Protein AF-A0A8S9RTJ5-F1 (afdb_monomer_lite)

pLDDT: mean 75.48, std 23.85, range [30.75, 98.5]

Structure (mmCIF, N/CA/C/O backbone):
data_AF-A0A8S9RTJ5-F1
#
_entry.id   AF-A0A8S9RTJ5-F1
#
loop_
_atom_site.group_PDB
_atom_site.id
_atom_site.type_symbol
_atom_site.label_atom_id
_atom_site.label_alt_id
_atom_site.label_comp_id
_atom_site.label_asym_id
_atom_site.label_entity_id
_atom_site.label_seq_id
_atom_site.pdbx_PDB_ins_code
_atom_site.Cartn_x
_atom_site.Cartn_y
_atom_site.Cartn_z
_atom_site.occupancy
_atom_site.B_iso_or_equiv
_atom_site.auth_seq_id
_atom_site.auth_comp_id
_atom_site.auth_asym_id
_atom_site.auth_atom_id
_atom_site.pdbx_PDB_model_num
ATOM 1 N N . MET A 1 1 ? 56.533 29.060 30.221 1.00 38.84 1 MET A N 1
ATOM 2 C CA . MET A 1 1 ? 57.414 28.077 29.555 1.00 38.84 1 MET A CA 1
ATOM 3 C C . MET A 1 1 ? 56.497 27.210 28.695 1.00 38.84 1 MET A C 1
ATOM 5 O O . MET A 1 1 ? 55.824 26.352 29.234 1.00 38.84 1 MET A O 1
ATOM 9 N N . VAL A 1 2 ? 56.032 27.729 27.556 1.00 36.84 2 VAL A N 1
ATOM 10 C CA . VAL A 1 2 ? 56.604 27.568 26.201 1.00 36.84 2 VAL A CA 1
ATOM 11 C C . VAL A 1 2 ? 56.902 26.107 25.869 1.00 36.84 2 VAL A C 1
ATOM 13 O O . VAL A 1 2 ? 57.914 25.588 26.323 1.00 36.84 2 VAL A O 1
ATOM 16 N N . ALA A 1 3 ? 56.059 25.507 25.027 1.00 40.19 3 ALA A N 1
ATOM 17 C CA . ALA A 1 3 ? 56.492 24.791 23.829 1.00 40.19 3 ALA A CA 1
ATOM 18 C C . ALA A 1 3 ? 55.295 24.595 22.882 1.00 40.19 3 ALA A C 1
ATOM 20 O O . ALA A 1 3 ? 54.228 24.138 23.281 1.00 40.19 3 ALA A O 1
ATOM 21 N N . VAL A 1 4 ? 55.519 25.014 21.642 1.00 44.53 4 VAL A N 1
ATOM 22 C CA . VAL A 1 4 ? 54.678 24.932 20.442 1.00 44.53 4 VAL A CA 1
ATOM 23 C C . VAL A 1 4 ? 55.097 23.691 19.642 1.00 44.53 4 VAL A C 1
ATOM 25 O O . VAL A 1 4 ? 56.273 23.349 19.701 1.00 44.53 4 VAL A O 1
ATOM 28 N N . CYS A 1 5 ? 54.165 23.078 18.898 1.00 44.25 5 CYS A N 1
ATOM 29 C CA . CYS A 1 5 ? 54.320 22.419 17.576 1.00 44.25 5 CYS A CA 1
ATOM 30 C C . CYS A 1 5 ? 52.913 21.921 17.163 1.00 44.25 5 CYS A C 1
ATOM 32 O O . CYS A 1 5 ? 52.314 21.158 17.912 1.00 44.25 5 CYS A O 1
ATOM 34 N N . SER A 1 6 ? 52.218 22.498 16.176 1.00 48.47 6 SER A N 1
ATOM 35 C CA . SER A 1 6 ? 52.377 22.415 14.705 1.00 48.47 6 SER A CA 1
ATOM 36 C C . SER A 1 6 ? 52.145 21.020 14.112 1.00 48.47 6 SER A C 1
ATOM 38 O O . SER A 1 6 ? 52.877 20.088 14.432 1.00 48.47 6 SER A O 1
ATOM 40 N N . GLY A 1 7 ? 51.180 20.922 13.188 1.00 38.78 7 GLY A N 1
ATOM 41 C CA . GLY A 1 7 ? 50.972 19.768 12.308 1.00 38.78 7 GLY A CA 1
ATOM 42 C C . GLY A 1 7 ? 49.667 19.846 11.505 1.00 38.78 7 GLY A C 1
ATOM 43 O O . GLY A 1 7 ? 48.600 19.600 12.052 1.00 38.78 7 GLY A O 1
ATOM 44 N N . ASP A 1 8 ? 49.796 20.207 10.229 1.00 47.59 8 ASP A N 1
ATOM 45 C CA . ASP A 1 8 ? 48.766 20.453 9.210 1.00 47.59 8 ASP A CA 1
ATOM 46 C C . ASP A 1 8 ? 47.889 19.251 8.806 1.00 47.59 8 ASP A C 1
ATOM 48 O O . ASP A 1 8 ? 48.303 18.096 8.883 1.00 47.59 8 ASP A O 1
ATOM 52 N N . GLY A 1 9 ? 46.725 19.556 8.217 1.00 40.75 9 GLY A N 1
ATOM 53 C CA . GLY A 1 9 ? 45.927 18.619 7.422 1.00 40.75 9 GLY A CA 1
ATOM 54 C C . GLY A 1 9 ? 44.778 19.315 6.689 1.00 40.75 9 GLY A C 1
ATOM 55 O O . GLY A 1 9 ? 43.721 19.540 7.266 1.00 40.75 9 GLY A O 1
ATOM 56 N N . LYS A 1 10 ? 45.014 19.683 5.424 1.00 52.03 10 LYS A N 1
ATOM 57 C CA . LYS A 1 10 ? 44.025 20.192 4.458 1.00 52.03 10 LYS A CA 1
ATOM 58 C C . LYS A 1 10 ? 43.000 19.105 4.116 1.00 52.03 10 LYS A C 1
ATOM 60 O O . LYS A 1 10 ? 43.426 17.976 3.905 1.00 52.03 10 LYS A O 1
ATOM 65 N N . ASP A 1 11 ? 41.738 19.473 3.886 1.00 41.47 11 ASP A N 1
ATOM 66 C CA . ASP A 1 11 ? 41.049 18.986 2.686 1.00 41.47 11 ASP A CA 1
ATOM 67 C C . ASP A 1 11 ? 39.883 19.877 2.233 1.00 41.47 11 ASP A C 1
ATOM 69 O O . ASP A 1 11 ? 39.352 20.695 2.983 1.00 41.47 11 ASP A O 1
ATOM 73 N N . LEU A 1 12 ? 39.606 19.739 0.942 1.00 49.97 12 LEU A N 1
ATOM 74 C CA . LEU A 1 12 ? 38.871 20.605 0.033 1.00 49.97 12 LEU A CA 1
ATOM 75 C C . LEU A 1 12 ? 37.359 20.335 -0.014 1.00 49.97 12 LEU A C 1
ATOM 77 O O . LEU A 1 12 ? 36.893 19.240 0.281 1.00 49.97 12 LEU A O 1
ATOM 81 N N . GLY A 1 13 ? 36.638 21.322 -0.555 1.00 35.19 13 GLY A N 1
ATOM 82 C CA . GLY A 1 13 ? 35.289 21.191 -1.119 1.00 35.19 13 GLY A CA 1
ATOM 83 C C . GLY A 1 13 ? 34.266 22.035 -0.361 1.00 35.19 13 GLY A C 1
ATOM 84 O O . GLY A 1 13 ? 34.307 22.099 0.856 1.00 35.19 13 GLY A O 1
ATOM 85 N N . GLU A 1 14 ? 33.297 22.720 -0.950 1.00 38.59 14 GLU A N 1
ATOM 86 C CA . GLU A 1 14 ? 32.826 22.946 -2.319 1.00 38.59 14 GLU A CA 1
ATOM 87 C C . GLU A 1 14 ? 31.614 23.905 -2.141 1.00 38.59 14 GLU A C 1
ATOM 89 O O . GLU A 1 14 ? 31.084 24.015 -1.032 1.00 38.59 14 GLU A O 1
ATOM 94 N N . LYS A 1 15 ? 31.131 24.500 -3.237 1.00 42.19 15 LYS A N 1
ATOM 95 C CA . LYS A 1 15 ? 29.760 25.020 -3.456 1.00 42.19 15 LYS A CA 1
ATOM 96 C C . LYS A 1 15 ? 29.492 26.524 -3.309 1.00 42.19 15 LYS A C 1
ATOM 98 O O . LYS A 1 15 ? 29.181 27.053 -2.249 1.00 42.19 15 LYS A O 1
ATOM 103 N N . ASP A 1 16 ? 29.583 27.144 -4.484 1.00 42.81 16 ASP A N 1
ATOM 104 C CA . ASP A 1 16 ? 28.469 27.717 -5.253 1.00 42.81 16 ASP A CA 1
ATOM 105 C C . ASP A 1 16 ? 27.753 28.974 -4.750 1.00 42.81 16 ASP A C 1
ATOM 107 O O . ASP A 1 16 ? 26.895 28.972 -3.870 1.00 42.81 16 ASP A O 1
ATOM 1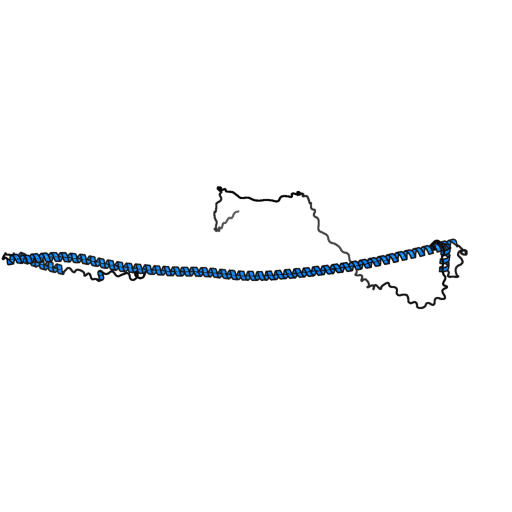11 N N . GLN A 1 17 ? 28.060 30.043 -5.488 1.00 41.56 17 GLN A N 1
ATOM 112 C CA . GLN A 1 17 ? 27.181 31.156 -5.813 1.00 41.56 17 GLN A CA 1
ATOM 113 C C . GLN A 1 17 ? 25.943 30.671 -6.582 1.00 41.56 17 GLN A C 1
ATOM 115 O O . GLN A 1 17 ? 26.096 30.038 -7.622 1.00 41.56 17 GLN A O 1
ATOM 120 N N . VAL A 1 18 ? 24.750 31.104 -6.167 1.00 43.06 18 VAL A N 1
ATOM 121 C CA . VAL A 1 18 ? 23.726 31.615 -7.094 1.00 43.06 18 VAL A CA 1
ATOM 122 C C . VAL A 1 18 ? 23.054 32.811 -6.422 1.00 43.06 18 VAL A C 1
ATOM 124 O O . VAL A 1 18 ? 22.413 32.697 -5.382 1.00 43.06 18 VAL A O 1
ATOM 127 N N . GLU A 1 19 ? 23.266 33.963 -7.041 1.00 41.78 19 GLU A N 1
ATOM 128 C CA . GLU A 1 19 ? 22.681 35.269 -6.768 1.00 41.78 19 GLU A CA 1
ATOM 129 C C . GLU A 1 19 ? 21.584 35.501 -7.818 1.00 41.78 19 GLU A C 1
ATOM 131 O O . GLU A 1 19 ? 21.785 35.167 -8.989 1.00 41.78 19 GLU A O 1
ATOM 136 N N . GLY A 1 20 ? 20.431 36.053 -7.431 1.00 39.47 20 GLY A N 1
ATOM 137 C CA . GLY A 1 20 ? 19.430 36.471 -8.412 1.00 39.47 20 GLY A CA 1
ATOM 138 C C . GLY A 1 20 ? 18.018 36.657 -7.871 1.00 39.47 20 GLY A C 1
ATOM 139 O O . GLY A 1 20 ? 17.138 35.869 -8.196 1.00 39.47 20 GLY A O 1
ATOM 140 N N . ASP A 1 21 ? 17.798 37.742 -7.131 1.00 50.62 21 ASP A N 1
ATOM 141 C CA . ASP A 1 21 ? 16.489 38.395 -7.032 1.00 50.62 21 ASP A CA 1
ATOM 142 C C . ASP A 1 21 ? 16.540 39.687 -7.860 1.00 50.62 21 ASP A C 1
ATOM 144 O O . ASP A 1 21 ? 17.556 40.372 -7.820 1.00 50.62 21 ASP A O 1
ATOM 148 N N . HIS A 1 22 ? 15.470 40.008 -8.604 1.00 37.88 22 HIS A N 1
ATOM 149 C CA . HIS A 1 22 ? 14.844 41.343 -8.692 1.00 37.88 22 HIS A CA 1
ATOM 150 C C . HIS A 1 22 ? 13.721 41.397 -9.757 1.00 37.88 22 HIS A C 1
ATOM 152 O O . HIS A 1 22 ? 13.959 41.367 -10.958 1.00 37.88 22 HIS A O 1
ATOM 158 N N . SER A 1 23 ? 12.492 41.535 -9.247 1.00 52.00 23 SER A N 1
ATOM 159 C CA . SER A 1 23 ? 11.479 42.557 -9.573 1.00 52.00 23 SER A CA 1
ATOM 160 C C . SER A 1 23 ? 10.978 42.820 -11.011 1.00 52.00 23 SER A C 1
ATOM 162 O O . SER A 1 23 ? 11.649 43.420 -11.839 1.00 52.00 23 SER A O 1
ATOM 164 N N . THR A 1 24 ? 9.682 42.508 -11.177 1.00 42.12 24 THR A N 1
ATOM 165 C CA . THR A 1 24 ? 8.550 43.349 -11.651 1.00 42.12 24 THR A CA 1
ATOM 166 C C . THR A 1 24 ? 8.693 44.256 -12.882 1.00 42.12 24 THR A C 1
ATOM 168 O O . THR A 1 24 ? 9.412 45.250 -12.852 1.00 42.12 24 THR A O 1
ATOM 171 N N . SER A 1 25 ? 7.781 44.080 -13.847 1.00 46.69 25 SER A N 1
ATOM 172 C CA . SER A 1 25 ? 6.994 45.204 -14.383 1.00 46.69 25 SER A CA 1
ATOM 173 C C . SER A 1 25 ? 5.640 44.734 -14.926 1.00 46.69 25 SER A C 1
ATOM 175 O O . SER A 1 25 ? 5.510 43.643 -15.479 1.00 46.69 25 SER A O 1
ATOM 177 N N . GLU A 1 26 ? 4.640 45.567 -14.660 1.00 47.94 26 GLU A N 1
ATOM 178 C CA . GLU A 1 26 ? 3.224 45.472 -15.006 1.00 47.94 26 GLU A CA 1
ATOM 179 C C . GLU A 1 26 ? 2.961 45.870 -16.469 1.00 47.94 26 GLU A C 1
ATOM 181 O O . GLU A 1 26 ? 3.697 46.681 -17.023 1.00 47.94 26 GLU A O 1
ATOM 186 N N . MET A 1 27 ? 1.876 45.346 -17.050 1.00 44.53 27 MET A N 1
ATOM 187 C CA . MET A 1 27 ? 0.889 46.033 -17.912 1.00 44.53 27 MET A CA 1
ATOM 188 C C . MET A 1 27 ? -0.159 44.975 -18.312 1.00 44.53 27 MET A C 1
ATOM 190 O O . MET A 1 27 ? 0.188 43.949 -18.886 1.00 44.53 27 MET A O 1
ATOM 194 N N . ASP A 1 28 ? -1.366 44.989 -17.750 1.00 38.00 28 ASP A N 1
ATOM 195 C CA . ASP A 1 28 ? -2.533 45.828 -18.077 1.00 38.00 28 ASP A CA 1
ATOM 196 C C . ASP A 1 28 ? -3.228 45.407 -19.389 1.00 38.00 28 ASP A C 1
ATOM 198 O O . ASP A 1 28 ? -2.605 45.306 -20.445 1.00 38.00 28 ASP A O 1
ATOM 202 N N . GLY A 1 29 ? -4.525 45.092 -19.299 1.00 36.06 29 GLY A N 1
ATOM 203 C CA . GLY A 1 29 ? -5.271 44.436 -20.378 1.00 36.06 29 GLY A CA 1
ATOM 204 C C . GLY A 1 29 ? -6.686 43.980 -20.009 1.00 36.06 29 GLY A C 1
ATOM 205 O O . GLY A 1 29 ? -7.006 42.800 -20.096 1.00 36.06 29 GLY A O 1
ATOM 206 N N . SER A 1 30 ? -7.502 44.944 -19.582 1.00 42.84 30 SER A N 1
ATOM 207 C CA . SER A 1 30 ? -8.971 44.964 -19.472 1.00 42.84 30 SER A CA 1
ATOM 208 C C . SER A 1 30 ? -9.765 44.164 -20.530 1.00 42.84 30 SER A C 1
ATOM 210 O O . SER A 1 30 ? -9.450 44.257 -21.716 1.00 42.84 30 SER A O 1
ATOM 212 N N . ASN A 1 31 ? -10.849 43.474 -20.116 1.00 40.91 31 ASN A N 1
ATOM 213 C CA . ASN A 1 31 ? -12.248 43.708 -20.567 1.00 40.91 31 ASN A CA 1
ATOM 214 C C . ASN A 1 31 ? -13.251 42.626 -20.067 1.00 40.91 31 ASN A C 1
ATOM 216 O O . ASN A 1 31 ? -13.381 41.571 -20.679 1.00 40.91 31 ASN A O 1
ATOM 220 N N . ASP A 1 32 ? -13.967 42.959 -18.981 1.00 44.34 32 ASP A N 1
ATOM 221 C CA . ASP A 1 32 ? -15.444 43.093 -18.865 1.00 44.34 32 ASP A CA 1
ATOM 222 C C . ASP A 1 32 ? -16.455 41.913 -19.046 1.00 44.34 32 ASP A C 1
ATOM 224 O O . ASP A 1 32 ? -16.121 40.863 -19.590 1.00 44.34 32 ASP A O 1
ATOM 228 N N . PRO A 1 33 ? -17.704 42.038 -18.505 1.00 64.62 33 PRO A N 1
ATOM 229 C CA . PRO A 1 33 ? -18.331 41.013 -17.656 1.00 64.62 33 PRO A CA 1
ATOM 230 C C . PRO A 1 33 ? -19.786 40.651 -18.053 1.00 64.62 33 PRO A C 1
ATOM 232 O O . PRO A 1 33 ? -20.392 41.281 -18.911 1.00 64.62 33 PRO A O 1
ATOM 235 N N . THR A 1 34 ? -20.404 39.664 -17.388 1.00 46.28 34 THR A N 1
ATOM 236 C CA . THR A 1 34 ? -21.879 39.506 -17.242 1.00 46.28 34 THR A CA 1
ATOM 237 C C . THR A 1 34 ? -22.122 38.528 -16.076 1.00 46.28 34 THR A C 1
ATOM 239 O O . THR A 1 34 ? -21.652 37.398 -16.137 1.00 46.28 34 THR A O 1
ATOM 242 N N . GLU A 1 35 ? -22.529 38.940 -14.872 1.00 42.91 35 GLU A N 1
ATOM 243 C CA . GLU A 1 35 ? -23.845 39.399 -14.371 1.00 42.91 35 GLU A CA 1
ATOM 244 C C . GLU A 1 35 ? -24.869 38.272 -14.074 1.00 42.91 35 GLU A C 1
ATOM 246 O O . GLU A 1 35 ? -25.087 37.380 -14.886 1.00 42.91 35 GLU A O 1
ATOM 251 N N . MET A 1 36 ? -25.531 38.427 -12.910 1.00 39.31 36 MET A N 1
ATOM 252 C CA . MET A 1 36 ? -26.733 37.759 -12.361 1.00 39.31 36 MET A CA 1
ATOM 253 C C . MET A 1 36 ? -26.517 36.430 -11.602 1.00 39.31 36 MET A C 1
ATOM 255 O O . MET A 1 36 ? -26.104 35.435 -12.177 1.00 39.31 36 MET A O 1
ATOM 259 N N . GLY A 1 37 ? -26.849 36.279 -10.314 1.00 33.06 37 GLY A N 1
ATOM 260 C CA . GLY A 1 37 ? -27.475 37.180 -9.343 1.00 33.06 37 GLY A CA 1
ATOM 261 C C . GLY A 1 37 ? -27.954 36.419 -8.086 1.00 33.06 37 GLY A C 1
ATOM 262 O O . GLY A 1 37 ? -28.195 35.221 -8.169 1.00 33.06 37 GLY A O 1
ATOM 263 N N . LEU A 1 38 ? -28.089 37.172 -6.973 1.00 38.75 38 LEU A N 1
ATOM 264 C CA . LEU A 1 38 ? -29.157 37.151 -5.932 1.00 38.75 38 LEU A CA 1
ATOM 265 C C . LEU A 1 38 ? -29.462 35.795 -5.225 1.00 38.75 38 LEU A C 1
ATOM 267 O O . LEU A 1 38 ? -29.672 34.789 -5.873 1.00 38.75 38 LEU A O 1
ATOM 271 N N . VAL A 1 39 ? -29.617 35.626 -3.903 1.00 35.03 39 VAL A N 1
ATOM 272 C CA . VAL A 1 39 ? -30.050 36.464 -2.764 1.00 35.03 39 VAL A CA 1
ATOM 273 C C . VAL A 1 39 ? -29.850 35.648 -1.475 1.00 35.03 39 VAL A C 1
ATOM 275 O O . VAL A 1 39 ? -30.017 34.431 -1.502 1.00 35.03 39 VAL A O 1
ATOM 278 N N . GLY A 1 40 ? -29.617 36.311 -0.332 1.00 33.12 40 GLY A N 1
ATOM 279 C CA . GLY A 1 40 ? -29.947 35.721 0.975 1.00 33.12 40 GLY A CA 1
ATOM 280 C C . GLY A 1 40 ? -29.165 36.242 2.184 1.00 33.12 40 GLY A C 1
ATOM 281 O O . GLY A 1 40 ? -28.328 35.532 2.724 1.00 33.12 40 GLY A O 1
ATOM 282 N N . SER A 1 41 ? -29.468 37.458 2.651 1.00 40.53 41 SER A N 1
ATOM 283 C CA . SER A 1 41 ? -29.229 37.890 4.047 1.00 40.53 41 SER A CA 1
ATOM 284 C C . SER A 1 41 ? -30.080 37.017 5.006 1.00 40.53 41 SER A C 1
ATOM 286 O O . SER A 1 41 ? -31.076 36.451 4.573 1.00 40.53 41 SER A O 1
ATOM 288 N N . ILE A 1 42 ? -29.818 36.831 6.306 1.00 35.94 42 ILE A N 1
ATOM 289 C CA . ILE A 1 42 ? -29.847 37.775 7.444 1.00 35.94 42 ILE A CA 1
ATOM 290 C C . ILE A 1 42 ? -29.400 36.964 8.690 1.00 35.94 42 ILE A C 1
ATOM 292 O O . ILE A 1 42 ? -29.786 35.804 8.811 1.00 35.94 42 ILE A O 1
ATOM 296 N N . GLY A 1 43 ? -28.720 37.577 9.673 1.00 34.69 43 GLY A N 1
ATOM 297 C CA . GLY A 1 43 ? -28.847 37.117 11.070 1.00 34.69 43 GLY A CA 1
ATOM 298 C C . GLY A 1 43 ? -27.621 37.253 11.972 1.00 34.69 43 GLY A C 1
ATOM 299 O O . GLY A 1 43 ? -26.959 36.271 12.277 1.00 34.69 43 GLY A O 1
ATOM 300 N N . ALA A 1 44 ? -27.363 38.461 12.469 1.00 38.66 44 ALA A N 1
ATOM 301 C CA . ALA A 1 44 ? -26.390 38.726 13.527 1.00 38.66 44 ALA A CA 1
ATOM 302 C C . ALA A 1 44 ? -26.865 38.232 14.911 1.00 38.66 44 ALA A C 1
ATOM 304 O O . ALA A 1 44 ? -28.026 38.439 15.265 1.00 38.66 44 ALA A O 1
ATOM 305 N N . LYS A 1 45 ? -25.941 37.740 15.754 1.00 46.03 45 LYS A N 1
ATOM 306 C CA . LYS A 1 45 ? -25.957 37.982 17.211 1.00 46.03 45 LYS A CA 1
ATOM 307 C C . LYS A 1 45 ? -24.569 37.817 17.854 1.00 46.03 45 LYS A C 1
ATOM 309 O O . LYS A 1 45 ? -23.886 36.820 17.672 1.00 46.03 45 LYS A O 1
ATOM 314 N N . ARG A 1 46 ? -24.208 38.860 18.607 1.00 39.84 46 ARG A N 1
ATOM 315 C CA . ARG A 1 46 ? -23.009 39.103 19.431 1.00 39.84 46 ARG A CA 1
ATOM 316 C C . ARG A 1 46 ? -22.887 38.139 20.627 1.00 39.84 46 ARG A C 1
ATOM 318 O O . ARG A 1 46 ? -23.911 37.885 21.259 1.00 39.84 46 ARG A O 1
ATOM 325 N N . LYS A 1 47 ? -21.661 37.822 21.073 1.00 42.09 47 LYS A N 1
ATOM 326 C CA . LYS A 1 47 ? -21.018 38.417 22.276 1.00 42.09 47 LYS A CA 1
ATOM 327 C C . LYS A 1 47 ? -19.602 37.864 22.536 1.00 42.09 47 LYS A C 1
ATOM 329 O O . LYS A 1 47 ? -19.294 36.733 22.193 1.00 42.09 47 LYS A O 1
ATOM 334 N N . GLU A 1 48 ? -18.802 38.758 23.109 1.00 37.38 48 GLU A N 1
ATOM 335 C CA . GLU A 1 48 ? -17.349 38.820 23.336 1.00 37.38 48 GLU A CA 1
ATOM 336 C C . GLU A 1 48 ? -16.710 37.828 24.336 1.00 37.38 48 GLU A C 1
ATOM 338 O O . GLU A 1 48 ? -17.430 37.167 25.086 1.00 37.38 48 GLU A O 1
ATOM 343 N N . PRO A 1 49 ? -15.354 37.794 24.380 1.00 53.66 49 PRO A N 1
ATOM 344 C CA . PRO A 1 49 ? -14.521 36.967 25.253 1.00 53.66 49 PRO A CA 1
ATOM 345 C C . PRO A 1 49 ? -14.122 37.689 26.556 1.00 53.66 49 PRO A C 1
ATOM 347 O O . PRO A 1 49 ? -14.285 38.901 26.694 1.00 53.66 49 PRO A O 1
ATOM 350 N N . THR A 1 50 ? -13.547 36.967 27.523 1.00 43.34 50 THR A N 1
ATOM 351 C CA . THR A 1 50 ? -12.869 37.583 28.678 1.00 43.34 50 THR A CA 1
ATOM 352 C C . THR A 1 50 ? -11.690 36.727 29.145 1.00 43.34 50 THR A C 1
ATOM 354 O O . THR A 1 50 ? -11.868 35.581 29.553 1.00 43.34 50 THR A O 1
ATOM 357 N N . ASP A 1 51 ? -10.504 37.331 29.068 1.00 40.38 51 ASP A N 1
ATOM 358 C CA . ASP A 1 51 ? -9.240 36.954 29.710 1.00 40.38 51 ASP A CA 1
ATOM 359 C C . ASP A 1 51 ? -9.257 37.226 31.226 1.00 40.38 51 ASP A C 1
ATOM 361 O O . ASP A 1 51 ? -9.938 38.142 31.689 1.00 40.38 51 ASP A O 1
ATOM 365 N N . GLY A 1 52 ? -8.407 36.527 31.994 1.00 35.09 52 GLY A N 1
ATOM 366 C CA . GLY A 1 52 ? -8.039 36.973 33.345 1.00 35.09 52 GLY A CA 1
ATOM 367 C C . GLY A 1 52 ? -7.293 35.961 34.223 1.00 35.09 52 GLY A C 1
ATOM 368 O O . GLY A 1 52 ? -7.910 35.156 34.910 1.00 35.09 52 GLY A O 1
ATOM 369 N N . ASN A 1 53 ? -5.960 36.065 34.241 1.00 38.56 53 ASN A N 1
ATOM 370 C CA . ASN A 1 53 ? -5.003 35.426 35.163 1.00 38.56 53 ASN A CA 1
ATOM 371 C C . ASN A 1 53 ? -5.209 35.807 36.649 1.00 38.56 53 ASN A C 1
ATOM 373 O O . ASN A 1 53 ? -5.698 36.900 36.912 1.00 38.56 53 ASN A O 1
ATOM 377 N N . PHE A 1 54 ? -4.716 34.987 37.603 1.00 32.25 54 PHE A N 1
ATOM 378 C CA . PHE A 1 54 ? -3.601 35.324 38.529 1.00 32.25 54 PHE A CA 1
ATOM 379 C C . PHE A 1 54 ? -3.401 34.332 39.715 1.00 32.25 54 PHE A C 1
ATOM 381 O O . PHE A 1 54 ? -4.341 33.961 40.405 1.00 32.25 54 PHE A O 1
ATOM 388 N N . LEU A 1 55 ? -2.110 34.049 39.978 1.00 38.12 55 LEU A N 1
ATOM 389 C CA . LEU A 1 55 ? -1.414 33.753 41.255 1.00 38.12 55 LEU A CA 1
ATOM 390 C C . LEU A 1 55 ? -1.560 32.385 41.962 1.00 38.12 55 LEU A C 1
ATOM 392 O O . LEU A 1 55 ? -2.541 32.090 42.634 1.00 38.12 55 LEU A O 1
ATOM 396 N N . GLY A 1 56 ? -0.450 31.631 41.961 1.00 34.16 56 GLY A N 1
ATOM 397 C CA . GLY A 1 56 ? -0.064 30.737 43.066 1.00 34.16 56 GLY A CA 1
ATOM 398 C C . GLY A 1 56 ? 0.637 31.502 44.206 1.00 34.16 56 GLY A C 1
ATOM 399 O O . GLY A 1 56 ? 0.954 32.684 44.051 1.00 34.16 56 GLY A O 1
ATOM 400 N N . PRO A 1 57 ? 0.919 30.840 45.345 1.00 48.56 57 PRO A N 1
ATOM 401 C CA . PRO A 1 57 ? 2.310 30.436 45.589 1.00 48.56 57 PRO A CA 1
ATOM 402 C C . PRO A 1 57 ? 2.464 29.076 46.301 1.00 48.56 57 PRO A C 1
ATOM 404 O O . PRO A 1 57 ? 1.551 28.555 46.937 1.00 48.56 57 PRO A O 1
ATOM 407 N N . GLY A 1 58 ? 3.662 28.499 46.176 1.00 33.84 58 GLY A N 1
ATOM 408 C CA . GLY A 1 58 ? 4.028 27.197 46.730 1.00 33.84 58 GLY A CA 1
ATOM 409 C C . GLY A 1 58 ? 4.461 27.191 48.200 1.00 33.84 58 GLY A C 1
ATOM 410 O O . GLY A 1 58 ? 4.680 28.222 48.827 1.00 33.84 58 GLY A O 1
ATOM 411 N N . GLY A 1 59 ? 4.670 25.976 48.710 1.00 31.81 59 GLY A N 1
ATOM 412 C CA . GLY A 1 59 ? 5.291 25.698 50.002 1.00 31.81 59 GLY A CA 1
ATOM 413 C C . GLY A 1 59 ? 5.699 24.227 50.103 1.00 31.81 59 GLY A C 1
ATOM 414 O O . GLY A 1 59 ? 4.863 23.333 50.038 1.00 31.81 59 GLY A O 1
ATOM 415 N N . LYS A 1 60 ? 7.008 23.983 50.218 1.00 42.81 60 LYS A N 1
ATOM 416 C CA . LYS A 1 60 ? 7.643 22.692 50.547 1.00 42.81 60 LYS A CA 1
ATOM 417 C C . LYS A 1 60 ? 7.329 22.318 52.008 1.00 42.81 60 LYS A C 1
ATOM 419 O O . LYS A 1 60 ? 7.130 23.245 52.781 1.00 42.81 60 LYS A O 1
ATOM 424 N N . ILE A 1 61 ? 7.435 21.033 52.401 1.00 36.06 61 ILE A N 1
ATOM 425 C CA . ILE A 1 61 ? 8.211 20.558 53.583 1.00 36.06 61 ILE A CA 1
ATOM 426 C C . ILE A 1 61 ? 8.074 19.031 53.863 1.00 36.06 61 ILE A C 1
ATOM 428 O O . ILE A 1 61 ? 6.988 18.473 53.920 1.00 36.06 61 ILE A O 1
ATOM 432 N N . GLN A 1 62 ? 9.260 18.435 54.072 1.00 36.62 62 GLN A N 1
ATOM 433 C CA . GLN A 1 62 ? 9.716 17.304 54.915 1.00 36.62 62 GLN A CA 1
ATOM 434 C C . GLN A 1 62 ? 9.329 15.821 54.740 1.00 36.62 62 GLN A C 1
ATOM 436 O O . GLN A 1 62 ? 8.192 15.381 54.828 1.00 36.62 62 GLN A O 1
ATOM 441 N N . LYS A 1 63 ? 10.422 15.037 54.691 1.00 39.84 63 LYS A N 1
ATOM 442 C CA . LYS A 1 63 ? 10.581 13.617 55.041 1.00 39.84 63 LYS A CA 1
ATOM 443 C C . LYS A 1 63 ? 10.903 13.428 56.541 1.00 39.84 63 LYS A C 1
ATOM 445 O O . LYS A 1 63 ? 11.579 14.276 57.119 1.00 39.84 63 LYS A O 1
ATOM 450 N N . ARG A 1 64 ? 10.660 12.184 57.005 1.00 34.19 64 ARG A N 1
ATOM 451 C CA . ARG A 1 64 ? 11.046 11.478 58.265 1.00 34.19 64 ARG A CA 1
ATOM 452 C C . ARG A 1 64 ? 10.035 11.677 59.412 1.00 34.19 64 ARG A C 1
ATOM 454 O O . ARG A 1 64 ? 9.601 12.789 59.627 1.00 34.19 64 ARG A O 1
ATOM 461 N N . SER A 1 65 ? 9.608 10.650 60.154 1.00 35.25 65 SER A N 1
ATOM 462 C CA . SER A 1 65 ? 10.382 9.535 60.728 1.00 35.25 65 SER A CA 1
ATOM 463 C C . SER A 1 65 ? 9.579 8.240 60.993 1.00 35.25 65 SER A C 1
ATOM 465 O O . SER A 1 65 ? 8.358 8.208 60.911 1.00 35.25 65 SER A O 1
ATOM 467 N N . ARG A 1 66 ? 10.342 7.181 61.317 1.00 36.00 66 ARG A N 1
ATOM 468 C CA . ARG A 1 66 ? 9.991 5.813 61.758 1.00 36.00 66 ARG A CA 1
ATOM 469 C C . ARG A 1 66 ? 8.930 5.709 62.875 1.00 36.00 66 ARG A C 1
ATOM 471 O O . ARG A 1 66 ? 8.799 6.629 63.672 1.00 36.00 66 ARG A O 1
ATOM 478 N N . GLY A 1 67 ? 8.299 4.521 62.919 1.00 32.88 67 GLY A N 1
ATOM 479 C CA . GLY A 1 67 ? 7.233 4.032 63.822 1.00 32.88 67 GLY A CA 1
ATOM 480 C C . GLY A 1 67 ? 7.548 3.974 65.329 1.00 32.88 67 GLY A C 1
ATOM 481 O O . GLY A 1 67 ? 8.571 4.510 65.751 1.00 32.88 67 GLY A O 1
ATOM 482 N N . PRO A 1 68 ? 6.684 3.328 66.146 1.00 41.81 68 PRO A N 1
ATOM 483 C CA . PRO A 1 68 ? 6.542 1.861 66.127 1.00 41.81 68 PRO A CA 1
ATOM 484 C C . PRO A 1 68 ? 5.100 1.312 66.264 1.00 41.81 68 PRO A C 1
ATOM 486 O O . PRO A 1 68 ? 4.174 2.004 66.675 1.00 41.81 68 PRO A O 1
ATOM 489 N N . SER A 1 69 ? 4.942 0.029 65.922 1.00 42.94 69 SER A N 1
ATOM 490 C CA . SER A 1 69 ? 3.726 -0.789 66.066 1.00 42.94 69 SER A CA 1
ATOM 491 C C . SER A 1 69 ? 3.292 -1.013 67.523 1.00 42.94 69 SER A C 1
ATOM 493 O O . SER A 1 69 ? 4.134 -1.024 68.422 1.00 42.94 69 SER A O 1
ATOM 495 N N . PRO A 1 70 ? 2.019 -1.391 67.727 1.00 39.12 70 PRO A N 1
ATOM 496 C CA . PRO A 1 70 ? 1.701 -2.551 68.565 1.00 39.12 70 PRO A CA 1
ATOM 497 C C . PRO A 1 70 ? 0.748 -3.505 67.813 1.00 39.12 70 PRO A C 1
ATOM 499 O O . PRO A 1 70 ? -0.217 -3.091 67.187 1.00 39.12 70 PRO A O 1
ATOM 502 N N . LEU A 1 71 ? 1.153 -4.760 67.619 1.00 31.33 71 LEU A N 1
ATOM 503 C CA . LEU A 1 71 ? 0.701 -5.925 68.390 1.00 31.33 71 LEU A CA 1
ATOM 504 C C . LEU A 1 71 ? -0.798 -6.260 68.260 1.00 31.33 71 LEU A C 1
ATOM 506 O O . LEU A 1 71 ? -1.653 -5.595 68.826 1.00 31.33 71 LEU A O 1
ATOM 510 N N . SER A 1 72 ? -1.026 -7.437 67.661 1.00 38.19 72 SER A N 1
ATOM 511 C CA . SER A 1 72 ? -2.019 -8.437 68.074 1.00 38.19 72 SER A CA 1
ATOM 512 C C . SER A 1 72 ? -3.499 -8.043 67.980 1.00 38.19 72 SER A C 1
ATOM 514 O O . SER A 1 72 ? -4.084 -7.557 68.948 1.00 38.19 72 SER A O 1
ATOM 516 N N . LEU A 1 73 ? -4.159 -8.477 66.901 1.00 33.50 73 LEU A N 1
ATOM 517 C CA . LEU A 1 73 ? -5.559 -8.886 66.989 1.00 33.50 73 LEU A CA 1
ATOM 518 C C . LEU A 1 73 ? -5.631 -10.395 66.763 1.00 33.50 73 LEU A C 1
ATOM 520 O O . LEU A 1 73 ? -5.391 -10.893 65.665 1.00 33.50 73 LEU A O 1
ATOM 524 N N . LYS A 1 74 ? -5.892 -11.111 67.855 1.00 33.34 74 LYS A N 1
ATOM 525 C CA . LYS A 1 74 ? -6.219 -12.530 67.849 1.00 33.34 74 LYS A CA 1
ATOM 526 C C . LYS A 1 74 ? -7.396 -12.766 66.911 1.00 33.34 74 LYS A C 1
ATOM 528 O O . LYS A 1 74 ? -8.437 -12.125 67.028 1.00 33.34 74 LYS A O 1
ATOM 533 N N . GLU A 1 75 ? -7.200 -13.733 66.034 1.00 35.28 75 GLU A N 1
ATOM 534 C CA . GLU A 1 75 ? -8.230 -14.509 65.371 1.00 35.28 75 GLU A CA 1
ATOM 535 C C . GLU A 1 75 ? -9.185 -15.063 66.441 1.00 35.28 75 GLU A C 1
ATOM 537 O O . GLU A 1 75 ? -8.852 -15.973 67.199 1.00 35.28 75 GLU A O 1
ATOM 542 N N . ILE A 1 76 ? -10.355 -14.439 66.572 1.00 31.98 76 ILE A N 1
ATOM 543 C CA . ILE A 1 76 ? -11.482 -15.007 67.303 1.00 31.98 76 ILE A CA 1
ATOM 544 C C . ILE A 1 76 ? -12.344 -15.664 66.237 1.00 31.98 76 ILE A C 1
ATOM 546 O O . ILE A 1 76 ? -13.073 -14.994 65.506 1.00 31.98 76 ILE A O 1
ATOM 550 N N . ALA A 1 77 ? -12.221 -16.985 66.138 1.00 33.94 77 ALA A N 1
ATOM 551 C CA . ALA A 1 77 ? -13.193 -17.811 65.451 1.00 33.94 77 ALA A CA 1
ATOM 552 C C . ALA A 1 77 ? -14.577 -17.529 66.057 1.00 33.94 77 ALA A C 1
ATOM 554 O O . ALA A 1 77 ? -14.842 -17.844 67.219 1.00 33.94 77 ALA A O 1
ATOM 555 N N . LEU A 1 78 ? -15.445 -16.891 65.273 1.00 35.12 78 LEU A N 1
ATOM 556 C CA . LEU A 1 78 ? -16.864 -16.783 65.579 1.00 35.12 78 LEU A CA 1
ATOM 557 C C . LEU A 1 78 ? -17.472 -18.188 65.493 1.00 35.12 78 LEU A C 1
ATOM 559 O O . LEU A 1 78 ? -17.247 -18.883 64.497 1.00 35.12 78 LEU A O 1
ATOM 563 N N . PRO A 1 79 ? -18.242 -18.636 66.497 1.00 33.66 79 PRO A N 1
ATOM 564 C CA . PRO A 1 79 ? -18.933 -19.903 66.390 1.00 33.66 79 PRO A CA 1
ATOM 565 C C . PRO A 1 79 ? -19.994 -19.793 65.294 1.00 33.66 79 PRO A C 1
ATOM 567 O O . PRO A 1 79 ? -20.741 -18.817 65.212 1.00 33.66 79 PRO A O 1
ATOM 570 N N . THR A 1 80 ? -20.060 -20.825 64.457 1.00 38.00 80 THR A N 1
ATOM 571 C CA . THR A 1 80 ? -21.166 -21.101 63.543 1.00 38.00 80 THR A CA 1
ATOM 572 C C . THR A 1 80 ? -22.459 -21.245 64.350 1.00 38.00 80 THR A C 1
ATOM 574 O O . THR A 1 80 ? -22.864 -22.346 64.719 1.00 38.00 80 THR A O 1
ATOM 577 N N . SER A 1 81 ? -23.118 -20.128 64.645 1.00 32.53 81 SER A N 1
ATOM 578 C CA . SER A 1 81 ? -24.483 -20.133 65.156 1.00 32.53 81 SER A CA 1
ATOM 579 C C . SER A 1 81 ? -25.414 -20.429 63.991 1.00 32.53 81 SER A C 1
ATOM 581 O O . SER A 1 81 ? -25.686 -19.573 63.152 1.00 32.53 81 SER A O 1
ATOM 583 N N . ARG A 1 82 ? -25.896 -21.674 63.941 1.00 37.19 82 ARG A N 1
ATOM 584 C CA . ARG A 1 82 ? -27.100 -22.036 63.191 1.00 37.19 82 ARG A CA 1
ATOM 585 C C . ARG A 1 82 ? -28.214 -21.083 63.619 1.00 37.19 82 ARG A C 1
ATOM 587 O O . ARG A 1 82 ? -28.720 -21.192 64.733 1.00 37.19 82 ARG A O 1
ATOM 594 N N . LEU A 1 83 ? -28.588 -20.166 62.732 1.00 36.84 83 LEU A N 1
ATOM 595 C CA . LEU A 1 83 ? -29.852 -19.448 62.808 1.00 36.84 83 LEU A CA 1
ATOM 596 C C . LEU A 1 83 ? -30.964 -20.476 62.593 1.00 36.84 83 LEU A C 1
ATOM 598 O O . LEU A 1 83 ? -31.344 -20.793 61.469 1.00 36.84 83 LEU A O 1
ATOM 602 N N . LEU A 1 84 ? -31.426 -21.061 63.695 1.00 39.59 84 LEU A N 1
ATOM 603 C CA . LEU A 1 84 ? -32.724 -21.709 63.737 1.00 39.59 84 LEU A CA 1
ATOM 604 C C . LEU A 1 84 ? -33.792 -20.605 63.684 1.00 39.59 84 LEU A C 1
ATOM 606 O O . LEU A 1 84 ? -33.637 -19.585 64.363 1.00 39.59 84 LEU A O 1
ATOM 610 N N . PRO A 1 85 ? -34.862 -20.780 62.893 1.00 35.06 85 PRO A N 1
ATOM 611 C CA . PRO A 1 85 ? -35.952 -19.825 62.855 1.00 35.06 85 PRO A CA 1
ATOM 612 C C . PRO A 1 85 ? -36.587 -19.775 64.240 1.00 35.06 85 PRO A C 1
ATOM 614 O O . PRO A 1 85 ? -36.948 -20.813 64.799 1.00 35.06 85 PRO A O 1
ATOM 617 N N . TRP A 1 86 ? -36.777 -18.574 64.775 1.00 36.09 86 TRP A N 1
ATOM 618 C CA . TRP A 1 86 ? -37.737 -18.338 65.848 1.00 36.09 86 TRP A CA 1
ATOM 619 C C . TRP A 1 86 ? -39.155 -18.490 65.276 1.00 36.09 86 TRP A C 1
ATOM 621 O O . TRP A 1 86 ? -39.888 -17.529 65.083 1.00 36.09 86 TRP A O 1
ATOM 631 N N . GLY A 1 87 ? -39.509 -19.727 64.937 1.00 37.22 87 GLY A N 1
ATOM 632 C CA . GLY A 1 87 ? -40.863 -20.194 64.704 1.00 37.22 87 GLY A CA 1
ATOM 633 C C . GLY A 1 87 ? -41.162 -21.180 65.818 1.00 37.22 87 GLY A C 1
ATOM 634 O O . GLY A 1 87 ? -40.615 -22.280 65.834 1.00 37.22 87 GLY A O 1
ATOM 635 N N . GLY A 1 88 ? -41.962 -20.753 66.793 1.00 30.75 88 GLY A N 1
ATOM 636 C CA . GLY A 1 88 ? -42.353 -21.589 67.917 1.00 30.75 88 GLY A CA 1
ATOM 637 C C . GLY A 1 88 ? -43.027 -22.865 67.425 1.00 30.75 88 GLY A C 1
ATOM 638 O O . GLY A 1 88 ? -44.130 -22.825 66.885 1.00 30.75 88 GLY A O 1
ATOM 639 N N . LEU A 1 89 ? -42.377 -24.006 67.645 1.00 36.94 89 LEU A N 1
ATOM 640 C CA . LEU A 1 89 ? -43.097 -25.259 67.798 1.00 36.94 89 LEU A CA 1
ATOM 641 C C . LEU A 1 89 ? -43.980 -25.098 69.037 1.00 36.94 89 LEU A C 1
ATOM 643 O O . LEU A 1 89 ? -43.493 -24.738 70.111 1.00 36.94 89 LEU A O 1
ATOM 647 N N . SER A 1 90 ? -45.282 -25.325 68.870 1.00 39.66 90 SER A N 1
ATOM 648 C CA . SER A 1 90 ? -46.229 -25.462 69.973 1.00 39.66 90 SER A CA 1
ATOM 649 C C . SER A 1 90 ? -45.630 -26.388 71.041 1.00 39.66 90 SER A C 1
ATOM 651 O O . SER A 1 90 ? -45.084 -27.436 70.677 1.00 39.66 90 SER A O 1
ATOM 653 N N . PRO A 1 91 ? -45.686 -26.041 72.339 1.00 45.03 91 PRO A N 1
ATOM 654 C CA . PRO A 1 91 ? -45.114 -26.906 73.359 1.00 45.03 91 PRO A CA 1
ATOM 655 C C . PRO A 1 91 ? -45.849 -28.257 73.350 1.00 45.03 91 PRO A C 1
ATOM 657 O O . PRO A 1 91 ? -47.076 -28.269 73.186 1.00 45.03 91 PRO A O 1
ATOM 660 N N . PRO A 1 92 ? -45.147 -29.393 73.540 1.00 41.88 92 PRO A N 1
ATOM 661 C CA . PRO A 1 92 ? -45.794 -30.681 73.741 1.00 41.88 92 PRO A CA 1
ATOM 662 C C . PRO A 1 92 ? -46.668 -30.583 74.992 1.00 41.88 92 PRO A C 1
ATOM 664 O O . PRO A 1 92 ? -46.173 -30.534 76.116 1.00 41.88 92 PRO A O 1
ATOM 667 N N . SER A 1 93 ? -47.982 -30.504 74.794 1.00 47.97 93 SER A N 1
ATOM 668 C CA . SER A 1 93 ? -48.955 -30.665 75.870 1.00 47.97 93 SER A CA 1
ATOM 669 C C . SER A 1 93 ? -49.052 -32.147 76.201 1.00 47.97 93 SER A C 1
ATOM 671 O O . SER A 1 93 ? -49.979 -32.822 75.764 1.00 47.97 93 SER A O 1
ATOM 673 N N . ASP A 1 94 ? -48.088 -32.652 76.969 1.00 37.78 94 ASP A N 1
ATOM 674 C CA . ASP A 1 94 ? -48.239 -33.917 77.678 1.00 37.78 94 ASP A CA 1
ATOM 675 C C . ASP A 1 94 ? -48.288 -33.649 79.187 1.00 37.78 94 ASP A C 1
ATOM 677 O O . ASP A 1 94 ? -47.288 -33.459 79.873 1.00 37.78 94 ASP A O 1
ATOM 681 N N . ARG A 1 95 ? -49.538 -33.567 79.654 1.00 46.12 95 ARG A N 1
ATOM 682 C CA . ARG A 1 95 ? -50.045 -33.992 80.965 1.00 46.12 95 ARG A CA 1
ATOM 683 C C . ARG A 1 95 ? -49.191 -33.642 82.186 1.00 46.12 95 ARG A C 1
ATOM 685 O O . ARG A 1 95 ? -48.663 -34.517 82.867 1.00 46.12 95 ARG A O 1
ATOM 692 N N . PHE A 1 96 ? -49.276 -32.383 82.601 1.00 38.56 96 PHE A N 1
ATOM 693 C CA . PHE A 1 96 ? -49.469 -32.130 84.026 1.00 38.56 96 PHE A CA 1
ATOM 694 C C . PHE A 1 96 ? -50.967 -32.236 84.304 1.00 38.56 96 PHE A C 1
ATOM 696 O O . PHE A 1 96 ? -51.754 -31.444 83.787 1.00 38.56 96 PHE A O 1
ATOM 703 N N . SER A 1 97 ? -51.373 -33.238 85.083 1.00 45.31 97 SER A N 1
ATOM 704 C CA . SER A 1 97 ? -52.706 -33.278 85.683 1.00 45.31 97 SER A CA 1
ATOM 705 C C . SER A 1 97 ? -52.812 -32.116 86.668 1.00 45.31 97 SER A C 1
ATOM 707 O O . SER A 1 97 ? -52.523 -32.264 87.854 1.00 45.31 97 SER A O 1
ATOM 709 N N . LEU A 1 98 ? -53.165 -30.935 86.156 1.00 46.66 98 LEU A N 1
ATOM 710 C CA . LEU A 1 98 ? -53.564 -29.799 86.969 1.00 46.66 98 LEU A CA 1
ATOM 711 C C . LEU A 1 98 ? -54.844 -30.227 87.691 1.00 46.66 98 LEU A C 1
ATOM 713 O O . LEU A 1 98 ? -55.868 -30.477 87.051 1.00 46.66 98 LEU A O 1
ATOM 717 N N . ALA A 1 99 ? -54.764 -30.368 89.014 1.00 41.56 99 ALA A N 1
ATOM 718 C CA . ALA A 1 99 ? -55.937 -30.480 89.870 1.00 41.56 99 ALA A CA 1
ATOM 719 C C . ALA A 1 99 ? -56.956 -29.411 89.448 1.00 41.56 99 ALA A C 1
ATOM 721 O O . ALA A 1 99 ? -56.547 -28.298 89.119 1.00 41.56 99 ALA A O 1
ATOM 722 N N . SER A 1 100 ? -58.239 -29.781 89.395 1.00 46.81 100 SER A N 1
ATOM 723 C CA . SER A 1 100 ? -59.378 -28.953 88.971 1.00 46.81 100 SER A CA 1
ATOM 724 C C . SER A 1 100 ? -59.157 -27.463 89.245 1.00 46.81 100 SER A C 1
ATOM 726 O O . SER A 1 100 ? -59.375 -26.989 90.358 1.00 46.81 100 SER A O 1
ATOM 728 N N . SER A 1 101 ? -58.675 -26.739 88.231 1.00 52.88 101 SER A N 1
ATOM 729 C CA . SER A 1 101 ? -58.448 -25.304 88.326 1.00 52.88 101 SER A CA 1
ATOM 730 C C . SER A 1 101 ? -59.811 -24.642 88.245 1.00 52.88 101 SER A C 1
ATOM 732 O O . SER A 1 101 ? -60.483 -24.687 87.213 1.00 52.88 101 SER A O 1
ATOM 734 N N . GLU A 1 102 ? -60.243 -24.102 89.376 1.00 58.50 102 GLU A N 1
ATOM 735 C CA . GLU A 1 102 ? -61.440 -23.289 89.495 1.00 58.50 102 GLU A CA 1
ATOM 736 C C . GLU A 1 102 ? -61.320 -22.122 88.507 1.00 58.50 102 GLU A C 1
ATOM 738 O O . GLU A 1 102 ? -60.478 -21.231 88.642 1.00 58.50 102 GLU A O 1
ATOM 743 N N . ARG A 1 103 ? -62.091 -22.194 87.418 1.00 60.38 103 ARG A N 1
ATOM 744 C CA . ARG A 1 103 ? -62.017 -21.236 86.318 1.00 60.38 103 ARG A CA 1
ATOM 745 C C . ARG A 1 103 ? -62.827 -20.008 86.723 1.00 60.38 103 ARG A C 1
ATOM 747 O O . ARG A 1 103 ? -64.027 -19.948 86.481 1.00 60.38 103 ARG A O 1
ATOM 754 N N . TRP A 1 104 ? -62.182 -19.059 87.387 1.00 63.84 104 TRP A N 1
ATOM 755 C CA . TRP A 1 104 ? -62.810 -17.797 87.758 1.00 63.84 104 TRP A CA 1
ATOM 756 C C . TRP A 1 104 ? -62.782 -16.820 86.577 1.00 63.84 104 TRP A C 1
ATOM 758 O O . TRP A 1 104 ? -61.810 -16.748 85.823 1.00 63.84 104 TRP A O 1
ATOM 768 N N . THR A 1 105 ? -63.875 -16.083 86.399 1.00 68.62 105 THR A N 1
ATOM 769 C CA . THR A 1 105 ? -64.012 -15.030 85.389 1.00 68.62 105 THR A CA 1
ATOM 770 C C . THR A 1 105 ? -64.030 -13.680 86.086 1.00 68.62 105 THR A C 1
ATOM 772 O O . THR A 1 105 ? -64.838 -13.454 86.986 1.00 68.62 105 THR A O 1
ATOM 775 N N . PHE A 1 106 ? -63.137 -12.785 85.677 1.00 76.00 106 PHE A N 1
ATOM 776 C CA . PHE A 1 106 ? -63.151 -11.390 86.094 1.00 76.00 106 PHE A CA 1
ATOM 777 C C . PHE A 1 106 ? -63.879 -10.560 85.036 1.00 76.00 106 PHE A C 1
ATOM 779 O O . PHE A 1 106 ? -63.458 -10.555 83.880 1.00 76.00 106 PHE A O 1
ATOM 786 N N . CYS A 1 107 ? -64.953 -9.876 85.427 1.00 76.06 107 CYS A N 1
ATOM 787 C CA . CYS A 1 107 ? -65.669 -8.931 84.574 1.00 76.06 107 CYS A CA 1
ATOM 788 C C . CYS A 1 107 ? -65.565 -7.537 85.190 1.00 76.06 107 CYS A C 1
ATOM 790 O O . CYS A 1 107 ? -65.823 -7.362 86.381 1.00 76.06 107 CYS A O 1
ATOM 792 N N . HIS A 1 108 ? -65.188 -6.561 84.370 1.00 82.25 108 HIS A N 1
ATOM 793 C CA . HIS A 1 108 ? -65.154 -5.147 84.726 1.00 82.25 108 HIS A CA 1
ATOM 794 C C . HIS A 1 108 ? -66.121 -4.411 83.800 1.00 82.25 108 HIS A C 1
ATOM 796 O O . HIS A 1 108 ? -65.750 -4.020 82.697 1.00 82.25 108 HIS A O 1
ATOM 802 N N . ASP A 1 109 ? -67.371 -4.271 84.239 1.00 81.38 109 ASP A N 1
ATOM 803 C CA . ASP A 1 109 ? -68.482 -3.730 83.438 1.00 81.38 109 ASP A CA 1
ATOM 804 C C . ASP A 1 109 ? -68.666 -2.214 83.648 1.00 81.38 109 ASP A C 1
ATOM 806 O O . ASP A 1 109 ? -69.788 -1.710 83.710 1.00 81.38 109 ASP A O 1
ATOM 810 N N . LYS A 1 110 ? -67.566 -1.471 83.823 1.00 84.31 110 LYS A N 1
ATOM 811 C CA . LYS A 1 110 ? -67.592 -0.009 83.986 1.00 84.31 110 LYS A CA 1
ATOM 812 C C . LYS A 1 110 ? -67.059 0.684 82.733 1.00 84.31 110 LYS A C 1
ATOM 814 O O . LYS A 1 110 ? -66.135 0.194 82.092 1.00 84.31 110 LYS A O 1
ATOM 819 N N . ASP A 1 111 ? -67.584 1.878 82.451 1.00 83.94 111 ASP A N 1
ATOM 820 C CA . ASP A 1 111 ? -67.153 2.723 81.324 1.00 83.94 111 ASP A CA 1
ATOM 821 C C . ASP A 1 111 ? -65.726 3.288 81.492 1.00 83.94 111 ASP A C 1
ATOM 823 O O . ASP A 1 111 ? -65.151 3.846 80.556 1.00 83.94 111 ASP A O 1
ATOM 827 N N . SER A 1 112 ? -65.138 3.162 82.687 1.00 83.88 112 SER A N 1
ATOM 828 C CA . SER A 1 112 ? -63.768 3.580 82.981 1.00 83.88 112 SER A CA 1
ATOM 829 C C . SER A 1 112 ? -62.764 2.445 82.745 1.00 83.88 112 SER A C 1
ATOM 831 O O . SER A 1 112 ? -63.073 1.289 83.052 1.00 83.88 112 SER A O 1
ATOM 833 N N . PRO A 1 113 ? -61.527 2.747 82.299 1.00 85.19 113 PRO A N 1
ATOM 834 C CA . PRO A 1 113 ? -60.466 1.750 82.206 1.00 85.19 113 PRO A CA 1
ATOM 835 C C . PRO A 1 113 ? -60.300 0.996 83.528 1.00 85.19 113 PRO A C 1
ATOM 837 O O . PRO A 1 113 ? -60.334 1.609 84.592 1.00 85.19 113 PRO A O 1
ATOM 840 N N . PHE A 1 114 ? -60.082 -0.318 83.458 1.00 85.75 114 PHE A N 1
ATOM 841 C CA . PHE A 1 114 ? -59.890 -1.173 84.637 1.00 85.75 114 PHE A CA 1
ATOM 842 C C . PHE A 1 114 ? -58.819 -0.628 85.599 1.00 85.75 114 PHE A C 1
ATOM 844 O O . PHE A 1 114 ? -59.021 -0.582 86.804 1.00 85.75 114 PHE A O 1
ATOM 851 N N . VAL A 1 115 ? -57.719 -0.122 85.040 1.00 86.44 115 VAL A N 1
ATOM 852 C CA . VAL A 1 115 ? -56.592 0.480 85.770 1.00 86.44 115 VAL A CA 1
ATOM 853 C C . VAL A 1 115 ? -57.002 1.701 86.607 1.00 86.44 115 VAL A C 1
ATOM 855 O O . VAL A 1 115 ? -56.358 2.029 87.594 1.00 86.44 115 VAL A O 1
ATOM 858 N N . SER A 1 116 ? -58.078 2.385 86.217 1.00 86.19 116 SER A N 1
ATOM 859 C CA . SER A 1 116 ? -58.605 3.567 86.907 1.00 86.19 116 SER A CA 1
ATOM 860 C C . SER A 1 116 ? -59.610 3.224 88.011 1.00 86.19 116 SER A C 1
ATOM 862 O O . SER A 1 116 ? -60.194 4.138 88.588 1.00 86.19 116 SER A O 1
ATOM 864 N N . ASP A 1 117 ? -59.831 1.936 88.287 1.00 90.69 117 ASP A N 1
ATOM 865 C CA . ASP A 1 117 ? -60.701 1.436 89.349 1.00 90.69 117 ASP A CA 1
ATOM 866 C C . ASP A 1 117 ? -59.857 0.743 90.437 1.00 90.69 117 ASP A C 1
ATOM 868 O O . ASP A 1 117 ? -59.528 -0.442 90.303 1.00 90.69 117 ASP A O 1
ATOM 872 N N . PRO A 1 118 ? -59.474 1.473 91.504 1.00 88.00 118 PRO A N 1
ATOM 873 C CA . PRO A 1 118 ? -58.569 0.973 92.537 1.00 88.00 118 PRO A CA 1
ATOM 874 C C . PRO A 1 118 ? -59.112 -0.276 93.236 1.00 88.00 1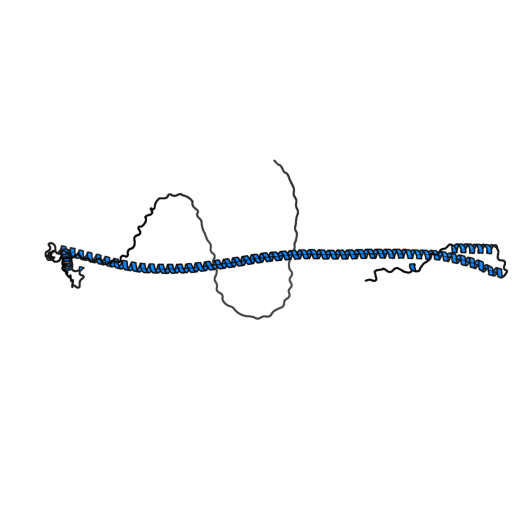18 PRO A C 1
ATOM 876 O O . PRO A 1 118 ? -58.371 -1.228 93.480 1.00 88.00 118 PRO A O 1
ATOM 879 N N . ASP A 1 119 ? -60.418 -0.301 93.506 1.00 86.38 119 ASP A N 1
ATOM 880 C CA . ASP A 1 119 ? -61.076 -1.399 94.213 1.00 86.38 119 ASP A CA 1
ATOM 881 C C . ASP A 1 119 ? -61.128 -2.659 93.343 1.00 86.38 119 ASP A C 1
ATOM 883 O O . ASP A 1 119 ? -60.848 -3.763 93.816 1.00 86.38 119 ASP A O 1
ATOM 887 N N . ALA A 1 120 ? -61.421 -2.504 92.048 1.00 87.38 120 ALA A N 1
ATOM 888 C CA . ALA A 1 120 ? -61.392 -3.616 91.104 1.00 87.38 120 ALA A CA 1
ATOM 889 C C . ALA A 1 120 ? -59.966 -4.146 90.879 1.00 87.38 120 ALA A C 1
ATOM 891 O O . ALA A 1 120 ? -59.779 -5.361 90.763 1.00 87.38 120 ALA A O 1
ATOM 892 N N . CYS A 1 121 ? -58.959 -3.263 90.850 1.00 88.69 121 CYS A N 1
ATOM 893 C CA . CYS A 1 121 ? -57.548 -3.646 90.776 1.00 88.69 121 CYS A CA 1
ATOM 894 C C . CYS A 1 121 ? -57.128 -4.477 91.991 1.00 88.69 121 CYS A C 1
ATOM 896 O O . CYS A 1 121 ? -56.572 -5.566 91.827 1.00 88.69 121 CYS A O 1
ATOM 898 N N . ALA A 1 122 ? -57.455 -4.001 93.193 1.00 87.62 122 ALA A N 1
ATOM 899 C CA . ALA A 1 122 ? -57.172 -4.694 94.443 1.00 87.62 122 ALA A CA 1
ATOM 900 C C . ALA A 1 122 ? -57.878 -6.055 94.513 1.00 87.62 122 ALA A C 1
ATOM 902 O O . ALA A 1 122 ? -57.264 -7.055 94.870 1.00 87.62 122 ALA A O 1
ATOM 903 N N . GLU A 1 123 ? -59.149 -6.137 94.106 1.00 85.56 123 GLU A N 1
ATOM 904 C CA . GLU A 1 123 ? -59.886 -7.404 94.062 1.00 85.56 123 GLU A CA 1
ATOM 905 C C . GLU A 1 123 ? -59.289 -8.402 93.063 1.00 85.56 123 GLU A C 1
ATOM 907 O O . GLU A 1 123 ? -59.186 -9.595 93.366 1.00 85.56 123 GLU A O 1
ATOM 912 N N . LEU A 1 124 ? -58.868 -7.937 91.883 1.00 86.56 124 LEU A N 1
ATOM 913 C CA . LEU A 1 124 ? -58.214 -8.787 90.892 1.00 86.56 124 LEU A CA 1
ATOM 914 C C . LEU A 1 124 ? -56.892 -9.341 91.436 1.00 86.56 124 LEU A C 1
ATOM 916 O O . LEU A 1 124 ? -56.663 -10.552 91.393 1.00 86.56 124 LEU A O 1
ATOM 920 N N . VAL A 1 125 ? -56.023 -8.472 91.952 1.00 86.75 125 VAL A N 1
ATOM 921 C CA . VAL A 1 125 ? -54.695 -8.864 92.441 1.00 86.75 125 VAL A CA 1
ATOM 922 C C . VAL A 1 125 ? -54.806 -9.739 93.690 1.00 86.75 125 VAL A C 1
ATOM 924 O O . VAL A 1 125 ? -54.121 -10.763 93.763 1.00 86.75 125 VAL A O 1
ATOM 927 N N . ARG A 1 126 ? -55.731 -9.435 94.610 1.00 84.94 126 ARG A N 1
ATOM 928 C CA . ARG A 1 126 ? -56.067 -10.286 95.763 1.00 84.94 126 ARG A CA 1
ATOM 929 C C . ARG A 1 126 ? -56.435 -11.703 95.332 1.00 84.94 126 ARG A C 1
ATOM 931 O O . ARG A 1 126 ? -55.918 -12.665 95.900 1.00 84.94 126 ARG A O 1
ATOM 938 N N . ARG A 1 127 ? -57.282 -11.850 94.307 1.00 81.00 127 ARG A N 1
ATOM 939 C CA . ARG A 1 127 ? -57.696 -13.164 93.780 1.00 81.00 127 ARG A CA 1
ATOM 940 C C . ARG A 1 127 ? -56.564 -13.896 93.063 1.00 81.00 127 ARG A C 1
ATOM 942 O O . ARG A 1 127 ? -56.436 -15.107 93.226 1.00 81.00 127 ARG A O 1
ATOM 949 N N . ILE A 1 128 ? -55.717 -13.181 92.320 1.00 82.06 128 ILE A N 1
ATOM 950 C CA . ILE A 1 128 ? -54.538 -13.761 91.655 1.00 82.06 128 ILE A CA 1
ATOM 951 C C . ILE A 1 128 ? -53.508 -14.250 92.686 1.00 82.06 128 ILE A C 1
ATOM 953 O O . ILE A 1 128 ? -52.947 -15.331 92.518 1.00 82.06 128 ILE A O 1
ATOM 957 N N . ARG A 1 129 ? -53.254 -13.475 93.751 1.00 80.44 129 ARG A N 1
ATOM 958 C CA . ARG A 1 129 ? -52.230 -13.777 94.769 1.00 80.44 129 ARG A CA 1
ATOM 959 C C . ARG A 1 129 ? -52.694 -14.785 95.822 1.00 80.44 129 ARG A C 1
ATOM 961 O O . ARG A 1 129 ? -51.898 -15.617 96.244 1.00 80.44 129 ARG A O 1
ATOM 968 N N . GLY A 1 130 ? -53.950 -14.708 96.258 1.00 70.06 130 GLY A N 1
ATOM 969 C CA . GLY A 1 130 ? -54.509 -15.549 97.322 1.00 70.06 130 GLY A CA 1
ATOM 970 C C . GLY A 1 130 ? -55.263 -16.791 96.841 1.00 70.06 130 GLY A C 1
ATOM 971 O O . GLY A 1 130 ? -55.651 -17.617 97.660 1.00 70.06 130 GLY A O 1
ATOM 972 N N . GLY A 1 131 ? -55.532 -16.944 95.542 1.00 64.31 131 GLY A N 1
ATOM 973 C CA . GLY A 1 131 ? -56.516 -17.929 95.081 1.00 64.31 131 GLY A CA 1
ATOM 974 C C . GLY A 1 131 ? -57.920 -17.645 95.642 1.00 64.31 131 GLY A C 1
ATOM 975 O O . GLY A 1 131 ? -58.127 -16.698 96.401 1.00 64.31 131 GLY A O 1
ATOM 976 N N . ALA A 1 132 ? -58.915 -18.458 95.278 1.00 58.69 132 ALA A N 1
ATOM 977 C CA . ALA A 1 132 ? -60.326 -18.174 95.570 1.00 58.69 132 ALA A CA 1
ATOM 978 C C . ALA A 1 132 ? -60.672 -18.033 97.073 1.00 58.69 132 ALA A C 1
ATOM 980 O O . ALA A 1 132 ? -61.716 -17.469 97.398 1.00 58.69 132 ALA A O 1
ATOM 981 N N . HIS A 1 133 ? -59.809 -18.499 97.993 1.00 59.34 133 HIS A N 1
ATOM 982 C CA . HIS A 1 133 ? -60.172 -18.672 99.406 1.00 59.34 133 HIS A CA 1
ATOM 983 C C . HIS A 1 133 ? -59.103 -18.311 100.460 1.00 59.34 133 HIS A C 1
ATOM 985 O O . HIS A 1 133 ? -59.329 -18.614 101.629 1.00 59.34 133 HIS A O 1
ATOM 991 N N . LEU A 1 134 ? -57.956 -17.697 100.122 1.00 65.81 134 LEU A N 1
ATOM 992 C CA . LEU A 1 134 ? -56.862 -17.532 101.111 1.00 65.81 134 LEU A CA 1
ATOM 993 C C . LEU A 1 134 ? -56.585 -16.093 101.578 1.00 65.81 134 LEU A C 1
ATOM 995 O O . LEU A 1 134 ? -55.844 -15.922 102.544 1.00 65.81 134 LEU A O 1
ATOM 999 N N . MET A 1 135 ? -57.164 -15.063 100.953 1.00 76.62 135 MET A N 1
ATOM 1000 C CA . MET A 1 135 ? -56.991 -13.663 101.381 1.00 76.62 135 MET A CA 1
ATOM 1001 C C . MET A 1 135 ? -58.315 -13.053 101.878 1.00 76.62 135 MET A C 1
ATOM 1003 O O . MET A 1 135 ? -59.281 -13.095 101.110 1.00 76.62 135 MET A O 1
ATOM 1007 N N . PRO A 1 136 ? -58.353 -12.462 103.098 1.00 79.62 136 PRO A N 1
ATOM 1008 C CA . PRO A 1 136 ? -59.495 -11.691 103.612 1.00 79.62 136 PRO A CA 1
ATOM 1009 C C . PRO A 1 136 ? -59.958 -10.607 102.639 1.00 79.62 136 PRO A C 1
ATOM 1011 O O . PRO A 1 136 ? -59.168 -10.174 101.796 1.00 79.62 136 PRO A O 1
ATOM 1014 N N . GLU A 1 137 ? -61.211 -10.161 102.747 1.00 82.81 137 GLU A N 1
ATOM 1015 C CA . GLU A 1 137 ? -61.713 -9.069 101.901 1.00 82.81 137 GLU A CA 1
ATOM 1016 C C . GLU A 1 137 ? -60.866 -7.802 102.086 1.00 82.81 137 GLU A C 1
ATOM 1018 O O . GLU A 1 137 ? -60.275 -7.578 103.144 1.00 82.81 137 GLU A O 1
ATOM 1023 N N . THR A 1 138 ? -60.784 -6.952 101.059 1.00 82.44 138 THR A N 1
ATOM 1024 C CA . THR A 1 138 ? -59.933 -5.750 101.092 1.00 82.44 138 THR A CA 1
ATOM 1025 C C . THR A 1 138 ? -60.256 -4.836 102.275 1.00 82.44 138 THR A C 1
ATOM 1027 O O . THR A 1 138 ? -59.334 -4.273 102.858 1.00 82.44 138 THR A O 1
ATOM 1030 N N . SER A 1 139 ? -61.524 -4.752 102.691 1.00 82.69 139 SER A N 1
ATOM 1031 C CA . SER A 1 139 ? -61.987 -4.017 103.879 1.00 82.69 139 SER A CA 1
ATOM 1032 C C . SER A 1 139 ? -61.571 -4.631 105.220 1.00 82.69 139 SER A C 1
ATOM 1034 O O . SER A 1 139 ? -61.579 -3.933 106.231 1.00 82.69 139 SER A O 1
ATOM 1036 N N . GLU A 1 140 ? -61.223 -5.919 105.243 1.00 85.44 140 GLU A N 1
ATOM 1037 C CA . GLU A 1 140 ? -60.830 -6.676 106.442 1.00 85.44 140 GLU A CA 1
ATOM 1038 C C . GLU A 1 140 ? -59.311 -6.662 106.679 1.00 85.44 140 GLU A C 1
ATOM 1040 O O . GLU A 1 140 ? -58.820 -7.162 107.695 1.00 85.44 140 GLU A O 1
ATOM 1045 N N . LEU A 1 141 ? -58.542 -6.088 105.752 1.00 83.75 141 LEU A N 1
ATOM 1046 C CA . LEU A 1 141 ? -57.100 -5.933 105.893 1.00 83.75 141 LEU A CA 1
ATOM 1047 C C . LEU A 1 141 ? -56.761 -4.865 106.938 1.00 83.75 141 LEU A C 1
ATOM 1049 O O . LEU A 1 141 ? -57.455 -3.865 107.089 1.00 83.75 141 LEU A O 1
ATOM 1053 N N . ALA A 1 142 ? -55.620 -5.026 107.614 1.00 86.69 142 ALA A N 1
ATOM 1054 C CA . ALA A 1 142 ? -55.138 -4.048 108.595 1.00 86.69 142 ALA A CA 1
ATOM 1055 C C . ALA A 1 142 ? -54.849 -2.661 107.981 1.00 86.69 142 ALA A C 1
ATOM 1057 O O . ALA A 1 142 ? -54.910 -1.648 108.674 1.00 86.69 142 ALA A O 1
ATOM 1058 N N . PHE A 1 143 ? -54.538 -2.616 106.681 1.00 89.12 143 PHE A N 1
ATOM 1059 C CA . PHE A 1 143 ? -54.234 -1.395 105.932 1.00 89.12 143 PHE A CA 1
ATOM 1060 C C . PHE A 1 143 ? -54.905 -1.435 104.545 1.00 89.12 143 PHE A C 1
ATOM 1062 O O . PHE A 1 143 ? -54.217 -1.619 103.537 1.00 89.12 143 PHE A O 1
ATOM 1069 N N . PRO A 1 144 ? -56.237 -1.267 104.467 1.00 86.62 144 PRO A N 1
ATOM 1070 C CA . PRO A 1 144 ? -57.010 -1.487 103.241 1.00 86.62 144 PRO A CA 1
ATOM 1071 C C . PRO A 1 144 ? -56.594 -0.527 102.116 1.00 86.62 144 PRO A C 1
ATOM 1073 O O . PRO A 1 144 ? -56.275 -0.951 101.011 1.00 86.62 144 PRO A O 1
ATOM 1076 N N . ASN A 1 145 ? -56.468 0.766 102.427 1.00 89.56 145 ASN A N 1
ATOM 1077 C CA . ASN A 1 145 ? -56.084 1.792 101.450 1.00 89.56 145 ASN A CA 1
ATOM 1078 C C . ASN A 1 145 ? -54.647 1.613 100.933 1.00 89.56 145 ASN A C 1
ATOM 1080 O O . ASN A 1 145 ? -54.364 1.912 99.777 1.00 89.56 145 ASN A O 1
ATOM 1084 N N . GLY A 1 146 ? -53.735 1.129 101.786 1.00 88.12 146 GLY A N 1
ATOM 1085 C CA . GLY A 1 146 ? -52.350 0.851 101.396 1.00 88.12 146 GLY A CA 1
ATOM 1086 C C . GLY A 1 146 ? -52.247 -0.359 100.467 1.00 88.12 146 GLY A C 1
ATOM 1087 O O . GLY A 1 146 ? -51.482 -0.327 99.507 1.00 88.12 146 GLY A O 1
ATOM 1088 N N . PHE A 1 147 ? -53.058 -1.391 100.721 1.00 88.12 147 PHE A N 1
ATOM 1089 C CA . PHE A 1 147 ? -53.181 -2.558 99.849 1.00 88.12 147 PHE A CA 1
ATOM 1090 C C . PHE A 1 147 ? -53.761 -2.177 98.480 1.00 88.12 147 PHE A C 1
ATOM 1092 O O . PHE A 1 147 ? -53.147 -2.477 97.460 1.00 88.12 147 PHE A O 1
ATOM 1099 N N . ILE A 1 148 ? -54.870 -1.426 98.460 1.00 89.81 148 ILE A N 1
ATOM 1100 C CA . ILE A 1 148 ? -55.510 -0.938 97.229 1.00 89.81 148 ILE A CA 1
ATOM 1101 C C . ILE A 1 148 ? -54.534 -0.113 96.379 1.00 89.81 148 ILE A C 1
ATOM 1103 O O . ILE A 1 148 ? -54.377 -0.376 95.189 1.00 89.81 148 ILE A O 1
ATOM 1107 N N . ALA A 1 149 ? -53.826 0.841 96.991 1.00 89.69 149 ALA A N 1
ATOM 1108 C CA . ALA A 1 149 ? -52.854 1.670 96.282 1.00 89.69 149 ALA A CA 1
ATOM 1109 C C . ALA A 1 149 ? -51.663 0.860 95.733 1.00 89.69 149 ALA A C 1
ATOM 1111 O O . ALA A 1 149 ? -51.196 1.129 94.627 1.00 89.69 149 ALA A O 1
ATOM 1112 N N . SER A 1 150 ? -51.173 -0.136 96.483 1.00 90.12 150 SER A N 1
ATOM 1113 C CA . SER A 1 150 ? -50.078 -1.009 96.037 1.00 90.12 150 SER A CA 1
ATOM 1114 C C . SER A 1 150 ? -50.488 -1.871 94.845 1.00 90.12 150 SER A C 1
ATOM 1116 O O . SER A 1 150 ? -49.746 -1.969 93.871 1.00 90.12 150 SER A O 1
ATOM 1118 N N . ASP A 1 151 ? -51.663 -2.491 94.910 1.00 89.69 151 ASP A N 1
ATOM 1119 C CA . ASP A 1 151 ? -52.138 -3.387 93.858 1.00 89.69 151 ASP A CA 1
ATOM 1120 C C . ASP A 1 151 ? -52.544 -2.617 92.598 1.00 89.69 151 ASP A C 1
ATOM 1122 O O . ASP A 1 151 ? -52.272 -3.070 91.485 1.00 89.69 151 ASP A O 1
ATOM 1126 N N . GLN A 1 152 ? -53.119 -1.420 92.748 1.00 89.25 152 GLN A N 1
ATOM 1127 C CA . GLN A 1 152 ? -53.339 -0.514 91.623 1.00 89.25 152 GLN A CA 1
ATOM 1128 C C . GLN A 1 152 ? -52.011 -0.155 90.935 1.00 89.25 152 GLN A C 1
ATOM 1130 O O . GLN A 1 152 ? -51.916 -0.258 89.713 1.00 89.25 152 GLN A O 1
ATOM 1135 N N . ALA A 1 153 ? -50.962 0.177 91.698 1.00 90.50 153 ALA A N 1
ATOM 1136 C CA . ALA A 1 153 ? -49.635 0.443 91.139 1.00 90.50 153 ALA A CA 1
ATOM 1137 C C . ALA A 1 153 ? -49.031 -0.790 90.430 1.00 90.50 153 ALA A C 1
ATOM 1139 O O . ALA A 1 153 ? -48.388 -0.654 89.386 1.00 90.50 153 ALA A O 1
ATOM 1140 N N . ASP A 1 154 ? -49.263 -2.002 90.946 1.00 89.81 154 ASP A N 1
ATOM 1141 C CA . ASP A 1 154 ? -48.834 -3.253 90.306 1.00 89.81 154 ASP A CA 1
ATOM 1142 C C . ASP A 1 154 ? -49.570 -3.509 88.978 1.00 89.81 154 ASP A C 1
ATOM 1144 O O . ASP A 1 154 ? -48.946 -3.908 87.986 1.00 89.81 154 ASP A O 1
ATOM 1148 N N . VAL A 1 155 ? -50.883 -3.254 88.931 1.00 90.62 155 VAL A N 1
ATOM 1149 C CA . VAL A 1 155 ? -51.696 -3.342 87.707 1.00 90.62 155 VAL A CA 1
ATOM 1150 C C . VAL A 1 155 ? -51.248 -2.300 86.682 1.00 90.62 155 VAL A C 1
ATOM 1152 O O . VAL A 1 155 ? -51.036 -2.645 85.517 1.00 90.62 155 VAL A O 1
ATOM 1155 N N . GLU A 1 156 ? -51.037 -1.050 87.100 1.00 91.81 156 GLU A N 1
ATOM 1156 C CA . GLU A 1 156 ? -50.489 0.020 86.258 1.00 91.81 156 GLU A CA 1
ATOM 1157 C C . GLU A 1 156 ? -49.132 -0.380 85.663 1.00 91.81 156 GLU A C 1
ATOM 1159 O O . GLU A 1 156 ? -48.915 -0.266 84.452 1.00 91.81 156 GLU A O 1
ATOM 1164 N N . ALA A 1 157 ? -48.235 -0.937 86.482 1.00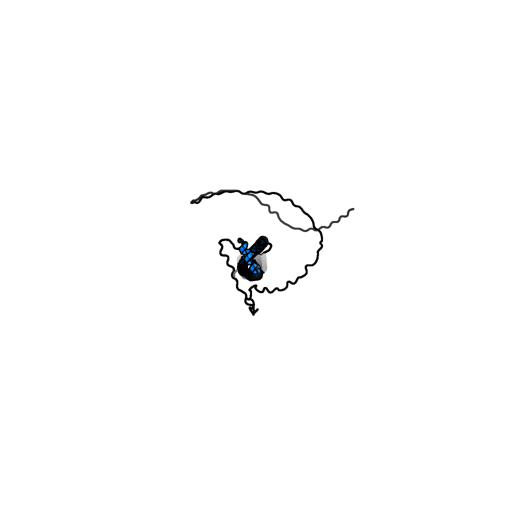 91.88 157 ALA A N 1
ATOM 1165 C CA . ALA A 1 157 ? -46.937 -1.422 86.030 1.00 91.88 157 ALA A CA 1
ATOM 1166 C C . ALA A 1 157 ? -47.056 -2.595 85.038 1.00 91.88 157 ALA A C 1
ATOM 1168 O O . ALA A 1 157 ? -46.274 -2.677 84.086 1.00 91.88 157 ALA A O 1
ATOM 1169 N N . ALA A 1 158 ? -48.012 -3.508 85.232 1.00 90.31 158 ALA A N 1
ATOM 1170 C CA . ALA A 1 158 ? -48.264 -4.619 84.314 1.00 90.31 158 ALA A CA 1
ATOM 1171 C C . ALA A 1 158 ? -48.806 -4.134 82.960 1.00 90.31 158 ALA A C 1
ATOM 1173 O O . ALA A 1 158 ? -48.328 -4.574 81.912 1.00 90.31 158 ALA A O 1
ATOM 1174 N N . VAL A 1 159 ? -49.745 -3.185 82.966 1.00 91.06 159 VAL A N 1
ATOM 1175 C CA . VAL A 1 159 ? -50.270 -2.567 81.740 1.00 91.06 159 VAL A CA 1
ATOM 1176 C C . VAL A 1 159 ? -49.171 -1.812 80.995 1.00 91.06 159 VAL A C 1
ATOM 1178 O O . VAL A 1 159 ? -49.017 -2.009 79.790 1.00 91.06 159 VAL A O 1
ATOM 1181 N N . GLY A 1 160 ? -48.343 -1.036 81.701 1.00 93.38 160 GLY A N 1
ATOM 1182 C CA . GLY A 1 160 ? -47.192 -0.352 81.106 1.00 93.38 160 GLY A CA 1
ATOM 1183 C C . GLY A 1 160 ? -46.198 -1.317 80.448 1.00 93.38 160 GLY A C 1
ATOM 1184 O O . GLY A 1 160 ? -45.746 -1.075 79.328 1.00 93.38 160 GLY A O 1
ATOM 1185 N N . LYS A 1 161 ? -45.903 -2.456 81.091 1.00 95.38 161 LYS A N 1
ATOM 1186 C CA . LYS A 1 161 ? -45.056 -3.514 80.508 1.00 95.38 161 LYS A CA 1
ATOM 1187 C C . LYS A 1 161 ? -45.683 -4.131 79.257 1.00 95.38 161 LYS A C 1
ATOM 1189 O O . LYS A 1 161 ? -44.979 -4.314 78.269 1.00 95.38 161 LYS A O 1
ATOM 1194 N N . ASN A 1 162 ? -46.983 -4.424 79.272 1.00 94.50 162 ASN A N 1
ATOM 1195 C CA . ASN A 1 162 ? -47.677 -4.992 78.113 1.00 94.50 162 ASN A CA 1
ATOM 1196 C C . ASN A 1 162 ? -47.700 -4.023 76.925 1.00 94.50 162 ASN A C 1
ATOM 1198 O O . ASN A 1 162 ? -47.479 -4.450 75.793 1.00 94.50 162 ASN A O 1
ATOM 1202 N N . GLN A 1 163 ? -47.899 -2.725 77.176 1.00 95.38 163 GLN A N 1
ATOM 1203 C CA . GLN A 1 163 ? -47.816 -1.708 76.129 1.00 95.38 163 GLN A CA 1
ATOM 1204 C C . GLN A 1 163 ? -46.409 -1.650 75.524 1.00 95.38 163 GLN A C 1
ATOM 1206 O O . GLN A 1 163 ? -46.264 -1.667 74.306 1.00 95.38 163 GLN A O 1
ATOM 1211 N N . LEU A 1 164 ? -45.371 -1.673 76.367 1.00 96.62 164 LEU A N 1
ATOM 1212 C CA . LEU A 1 164 ? -43.986 -1.708 75.903 1.00 96.62 164 LEU A CA 1
ATOM 1213 C C . LEU A 1 164 ? -43.699 -2.949 75.041 1.00 96.62 164 LEU A C 1
ATOM 1215 O O . LEU A 1 164 ? -43.039 -2.833 74.010 1.00 96.62 164 LEU A O 1
ATOM 1219 N N . ILE A 1 165 ? -44.198 -4.126 75.436 1.00 97.00 165 ILE A N 1
ATOM 1220 C CA . ILE A 1 165 ? -44.068 -5.361 74.644 1.00 97.00 165 ILE A CA 1
ATOM 1221 C C . ILE A 1 165 ? -44.733 -5.186 73.275 1.00 97.00 165 ILE A C 1
ATOM 1223 O O . ILE A 1 165 ? -44.110 -5.486 72.257 1.00 97.00 165 ILE A O 1
ATOM 1227 N N . LEU A 1 166 ? -45.957 -4.655 73.234 1.00 96.62 166 LEU A N 1
ATOM 1228 C CA . LEU A 1 166 ? -46.684 -4.416 71.988 1.00 96.62 166 LEU A CA 1
ATOM 1229 C C . LEU A 1 166 ? -45.939 -3.436 71.067 1.00 96.62 166 LEU A C 1
ATOM 1231 O O . LEU A 1 166 ? -45.812 -3.694 69.868 1.00 96.62 166 LEU A O 1
ATOM 1235 N N . ASP A 1 167 ? -45.397 -2.352 71.621 1.00 97.50 167 ASP A N 1
ATOM 1236 C CA . ASP A 1 167 ? -44.601 -1.375 70.874 1.00 97.50 167 ASP A CA 1
ATOM 1237 C C . ASP A 1 167 ? -43.329 -2.019 70.293 1.00 97.50 167 ASP A C 1
ATOM 1239 O O . ASP A 1 167 ? -42.988 -1.795 69.126 1.00 97.50 167 ASP A O 1
ATOM 1243 N N . TYR A 1 168 ? -42.659 -2.883 71.067 1.00 98.25 168 TYR A N 1
ATOM 1244 C CA . TYR A 1 168 ? -41.503 -3.654 70.604 1.00 98.25 168 TYR A CA 1
ATOM 1245 C C . TYR A 1 168 ? -41.863 -4.634 69.489 1.00 98.25 168 TYR A C 1
ATOM 1247 O O . TYR A 1 168 ? -41.167 -4.682 68.475 1.00 98.25 168 TYR A O 1
ATOM 1255 N N . GLU A 1 169 ? -42.944 -5.399 69.634 1.00 97.69 169 GLU A N 1
ATOM 1256 C CA . GLU A 1 169 ? -43.396 -6.329 68.599 1.00 97.69 169 GLU A CA 1
ATOM 1257 C C . GLU A 1 169 ? -43.754 -5.609 67.299 1.00 97.69 169 GLU A C 1
ATOM 1259 O O . GLU A 1 169 ? -43.428 -6.084 66.207 1.00 97.69 169 GLU A O 1
ATOM 1264 N N . LEU A 1 170 ? -44.423 -4.459 67.401 1.00 97.56 170 LEU A N 1
ATOM 1265 C CA . LEU A 1 170 ? -44.780 -3.642 66.249 1.00 97.56 170 LEU A CA 1
ATOM 1266 C C . LEU A 1 170 ? -43.524 -3.085 65.564 1.00 97.56 170 LEU A C 1
ATOM 1268 O O . LEU A 1 170 ? -43.433 -3.104 64.335 1.00 97.56 170 LEU A O 1
ATOM 1272 N N . SER A 1 171 ? -42.544 -2.633 66.350 1.00 98.06 171 SER A N 1
ATOM 1273 C CA . SER A 1 171 ? -41.247 -2.166 65.854 1.00 98.06 171 SER A CA 1
ATOM 1274 C C . SER A 1 171 ? -40.464 -3.287 65.160 1.00 98.06 171 SER A C 1
ATOM 1276 O O . SER A 1 171 ? -40.000 -3.110 64.034 1.00 98.06 171 SER A O 1
ATOM 1278 N N . LEU A 1 172 ? -40.402 -4.481 65.760 1.00 97.94 172 LEU A N 1
ATOM 1279 C CA . LEU A 1 172 ? -39.769 -5.666 65.172 1.00 97.94 172 LEU A CA 1
ATOM 1280 C C . LEU A 1 172 ? -40.429 -6.070 63.851 1.00 97.94 172 LEU A C 1
ATOM 1282 O O . LEU A 1 172 ? -39.730 -6.324 62.871 1.00 97.94 172 LEU A O 1
ATOM 1286 N N . ARG A 1 173 ? -41.767 -6.077 63.789 1.00 97.94 173 ARG A N 1
ATOM 1287 C CA . ARG A 1 173 ? -42.511 -6.369 62.554 1.00 97.94 173 ARG A CA 1
ATOM 1288 C C . ARG A 1 173 ? -42.238 -5.340 61.455 1.00 97.94 173 ARG A C 1
ATOM 1290 O O . ARG A 1 173 ? -42.072 -5.724 60.298 1.00 97.94 173 ARG A O 1
ATOM 1297 N N . ARG A 1 174 ? -42.156 -4.049 61.801 1.00 98.06 174 ARG A N 1
ATOM 1298 C CA . ARG A 1 174 ? -41.778 -2.987 60.850 1.00 98.06 174 ARG A CA 1
ATOM 1299 C C . ARG A 1 174 ? -40.357 -3.186 60.330 1.00 98.06 174 ARG A C 1
ATOM 1301 O O . ARG A 1 174 ? -40.180 -3.246 59.119 1.00 98.06 174 ARG A O 1
ATOM 1308 N N . MET A 1 175 ? -39.383 -3.391 61.220 1.00 97.94 175 MET A N 1
ATOM 1309 C CA . MET A 1 175 ? -37.994 -3.647 60.825 1.00 97.94 175 MET A CA 1
ATOM 1310 C C . MET A 1 175 ? -37.877 -4.879 59.925 1.00 97.94 175 MET A C 1
ATOM 1312 O O . MET A 1 175 ? -37.220 -4.804 58.896 1.00 97.94 175 MET A O 1
ATOM 1316 N N . ALA A 1 176 ? -38.549 -5.988 60.249 1.00 97.62 176 ALA A N 1
ATOM 1317 C CA . ALA A 1 176 ? -38.548 -7.185 59.407 1.00 97.62 176 ALA A CA 1
ATOM 1318 C C . ALA A 1 176 ? -39.109 -6.914 57.997 1.00 97.62 176 ALA A C 1
ATOM 1320 O O . ALA A 1 176 ? -38.554 -7.392 57.010 1.00 97.62 176 ALA A O 1
ATOM 1321 N N . SER A 1 177 ? -40.173 -6.108 57.885 1.00 97.56 177 SER A N 1
ATOM 1322 C CA . SER A 1 177 ? -40.708 -5.687 56.585 1.00 97.56 177 SER A CA 1
ATOM 1323 C C . SER A 1 177 ? -39.724 -4.813 55.807 1.00 97.56 177 SER A C 1
ATOM 1325 O O . SER A 1 177 ? -39.573 -4.995 54.599 1.00 97.56 177 SER A O 1
ATOM 1327 N N . ASP A 1 178 ? -39.052 -3.880 56.476 1.00 97.69 178 ASP A N 1
ATOM 1328 C CA . ASP A 1 178 ? -38.085 -2.991 55.834 1.00 97.69 178 ASP A CA 1
ATOM 1329 C C . ASP A 1 178 ? -36.811 -3.741 55.420 1.00 97.69 178 ASP A C 1
ATOM 1331 O O . ASP A 1 178 ? -36.302 -3.497 54.327 1.00 97.69 178 ASP A O 1
ATOM 1335 N N . PHE A 1 179 ? -36.364 -4.726 56.208 1.00 98.06 179 PHE A N 1
ATOM 1336 C CA . PHE A 1 179 ? -35.299 -5.653 55.817 1.00 98.06 179 PHE A CA 1
ATOM 1337 C C . PHE A 1 179 ? -35.677 -6.457 54.573 1.00 98.06 179 PHE A C 1
ATOM 1339 O O . PHE A 1 179 ? -34.900 -6.478 53.626 1.00 98.06 179 PHE A O 1
ATOM 1346 N N . ALA A 1 180 ? -36.880 -7.036 54.520 1.00 97.69 180 ALA A N 1
ATOM 1347 C CA . ALA A 1 180 ? -37.330 -7.787 53.346 1.00 97.69 180 ALA A CA 1
ATOM 1348 C C . ALA A 1 180 ? -37.395 -6.910 52.079 1.00 97.69 180 ALA A C 1
ATOM 1350 O O . ALA A 1 180 ? -37.024 -7.347 50.990 1.00 97.69 180 ALA A O 1
ATOM 1351 N N . LYS A 1 181 ? -37.828 -5.646 52.206 1.00 98.00 181 LYS A N 1
ATOM 1352 C CA . LYS A 1 181 ? -37.808 -4.686 51.087 1.00 98.00 181 LYS A CA 1
ATOM 1353 C C . LYS A 1 181 ? -36.384 -4.332 50.663 1.00 98.00 181 LYS A C 1
ATOM 1355 O O . LYS A 1 181 ? -36.124 -4.227 49.467 1.00 98.00 181 LYS A O 1
ATOM 1360 N N . ALA A 1 182 ? -35.483 -4.120 51.622 1.00 97.81 182 ALA A N 1
ATOM 1361 C CA . ALA A 1 182 ? -34.088 -3.800 51.346 1.00 97.81 182 ALA A CA 1
ATOM 1362 C C . ALA A 1 182 ? -33.369 -4.972 50.664 1.00 97.81 182 ALA A C 1
ATOM 1364 O O . ALA A 1 182 ? -32.671 -4.755 49.681 1.00 97.81 182 ALA A O 1
ATOM 1365 N N . GLU A 1 183 ? -33.592 -6.202 51.126 1.00 98.12 183 GLU A N 1
ATOM 1366 C CA . GLU A 1 183 ? -33.039 -7.423 50.532 1.00 98.12 183 GLU A CA 1
ATOM 1367 C C . GLU A 1 183 ? -33.512 -7.598 49.083 1.00 98.12 183 GLU A C 1
ATOM 1369 O O . GLU A 1 183 ? -32.685 -7.695 48.179 1.00 98.12 183 GLU A O 1
ATOM 1374 N N . ALA A 1 184 ? -34.819 -7.477 48.823 1.00 97.81 184 ALA A N 1
ATOM 1375 C CA . ALA A 1 184 ? -35.356 -7.529 47.461 1.00 97.81 184 ALA A CA 1
ATOM 1376 C C . ALA A 1 184 ? -34.802 -6.409 46.553 1.00 97.81 184 ALA A C 1
ATOM 1378 O O . ALA A 1 184 ? -34.588 -6.608 45.353 1.00 97.81 184 ALA A O 1
ATOM 1379 N N . ALA A 1 185 ? -34.554 -5.216 47.106 1.00 98.12 185 ALA A N 1
ATOM 1380 C CA . ALA A 1 185 ? -33.942 -4.115 46.367 1.00 98.12 185 ALA A CA 1
ATOM 1381 C C . ALA A 1 185 ? -32.464 -4.388 46.037 1.00 98.12 185 ALA A C 1
ATOM 1383 O O . ALA A 1 185 ? -32.032 -4.080 44.924 1.00 98.12 185 ALA A O 1
ATOM 1384 N N . ILE A 1 186 ? -31.711 -4.980 46.970 1.00 97.88 186 ILE A N 1
ATOM 1385 C CA . ILE A 1 186 ? -30.317 -5.394 46.763 1.00 97.88 186 ILE A CA 1
ATOM 1386 C C . ILE A 1 186 ? -30.252 -6.472 45.681 1.00 97.88 186 ILE A C 1
ATOM 1388 O O . ILE A 1 186 ? -29.534 -6.285 44.704 1.00 97.88 186 ILE A O 1
ATOM 1392 N N . GLU A 1 187 ? -31.063 -7.528 45.773 1.00 97.94 187 GLU A N 1
ATOM 1393 C CA . GLU A 1 187 ? -31.094 -8.599 44.767 1.00 97.94 187 GLU A CA 1
ATOM 1394 C C . GLU A 1 187 ? -31.417 -8.071 43.363 1.00 97.94 187 GLU A C 1
ATOM 1396 O O . GLU A 1 187 ? -30.780 -8.447 42.375 1.00 97.94 187 GLU A O 1
ATOM 1401 N N . SER A 1 188 ? -32.381 -7.151 43.261 1.00 98.06 188 SER A N 1
ATOM 1402 C CA . SER A 1 188 ? -32.727 -6.496 41.997 1.00 98.06 188 SER A CA 1
ATOM 1403 C C . SER A 1 188 ? -31.551 -5.695 41.425 1.00 98.06 188 SER A C 1
ATOM 1405 O O . SER A 1 188 ? -31.251 -5.784 40.229 1.00 98.06 188 SER A O 1
ATOM 1407 N N . LYS A 1 189 ? -30.839 -4.949 42.280 1.00 97.88 189 LYS A N 1
ATOM 1408 C CA . LYS A 1 189 ? -29.665 -4.159 41.888 1.00 97.88 189 LYS A CA 1
ATOM 1409 C C . LYS A 1 189 ? -28.481 -5.034 41.495 1.00 97.88 189 LYS A C 1
ATOM 1411 O O . LYS A 1 189 ? -27.843 -4.752 40.483 1.00 97.88 189 LYS A O 1
ATOM 1416 N N . ASP A 1 190 ? -28.230 -6.120 42.212 1.00 97.75 190 ASP A N 1
ATOM 1417 C CA . ASP A 1 190 ? -27.186 -7.083 41.868 1.00 97.75 190 ASP A CA 1
ATOM 1418 C C . ASP A 1 190 ? -27.484 -7.767 40.527 1.00 97.75 190 ASP A C 1
ATOM 1420 O O . ASP A 1 190 ? -26.598 -7.890 39.678 1.00 97.75 190 ASP A O 1
ATOM 1424 N N . ALA A 1 191 ? -28.746 -8.120 40.262 1.00 97.94 191 ALA A N 1
ATOM 1425 C CA . ALA A 1 191 ? -29.154 -8.663 38.969 1.00 97.94 191 ALA A CA 1
ATOM 1426 C C . ALA A 1 191 ? -28.968 -7.656 37.815 1.00 97.94 191 ALA A C 1
ATOM 1428 O O . ALA A 1 191 ? -28.577 -8.046 36.710 1.00 97.94 191 ALA A O 1
ATOM 1429 N N . GLU A 1 192 ? -29.234 -6.367 38.046 1.00 98.06 192 GLU A N 1
ATOM 1430 C CA . GLU A 1 192 ? -28.978 -5.283 37.087 1.00 98.06 192 GLU A CA 1
ATOM 1431 C C . GLU A 1 192 ? -27.471 -5.120 36.816 1.00 98.06 192 GLU A C 1
ATOM 1433 O O . GLU A 1 192 ? -27.042 -5.080 35.657 1.00 98.06 192 GLU A O 1
ATOM 1438 N N . ILE A 1 193 ? -26.654 -5.128 37.873 1.00 97.75 193 ILE A N 1
ATOM 1439 C CA . ILE A 1 193 ? -25.192 -5.071 37.781 1.00 97.75 193 ILE A CA 1
ATOM 1440 C C . ILE A 1 193 ? -24.660 -6.262 36.976 1.00 97.75 193 ILE A C 1
ATOM 1442 O O . ILE A 1 193 ? -23.903 -6.062 36.027 1.00 97.75 193 ILE A O 1
ATOM 1446 N N . GLU A 1 194 ? -25.086 -7.491 37.264 1.00 97.69 194 GLU A N 1
ATOM 1447 C CA . GLU A 1 194 ? -24.629 -8.685 36.541 1.00 97.69 194 GLU A CA 1
ATOM 1448 C C . GLU A 1 194 ? -25.069 -8.720 35.069 1.00 97.69 194 GLU A C 1
ATOM 1450 O O . GLU A 1 194 ? -24.372 -9.278 34.216 1.00 97.69 194 GLU A O 1
ATOM 1455 N N . LYS A 1 195 ? -26.210 -8.110 34.727 1.00 97.88 195 LYS A N 1
ATOM 1456 C CA . LYS A 1 195 ? -26.603 -7.910 33.323 1.00 97.88 195 LYS A CA 1
ATOM 1457 C C . LYS A 1 195 ? -25.692 -6.893 32.638 1.00 97.88 195 LYS A C 1
ATOM 1459 O O . LYS A 1 195 ? -25.182 -7.171 31.555 1.00 97.88 195 LYS A O 1
ATOM 1464 N N . SER A 1 196 ? -25.439 -5.750 33.279 1.00 97.69 196 SER A N 1
ATOM 1465 C CA . SER A 1 196 ? -24.569 -4.706 32.722 1.00 97.69 196 SER A CA 1
ATOM 1466 C C . SER A 1 196 ? -23.126 -5.188 32.521 1.00 97.69 196 SER A C 1
ATOM 1468 O O . SER A 1 196 ? -22.538 -4.940 31.468 1.00 97.69 196 SER A O 1
ATOM 1470 N N . LYS A 1 197 ? -22.582 -5.966 33.470 1.00 98.00 197 LYS A N 1
ATOM 1471 C CA . LYS A 1 197 ? -21.259 -6.595 33.362 1.00 98.00 197 LYS A CA 1
ATOM 1472 C C . LYS A 1 197 ? -21.171 -7.531 32.162 1.00 98.00 197 LYS A C 1
ATOM 1474 O O . LYS A 1 197 ? -20.187 -7.474 31.432 1.00 98.00 197 LYS A O 1
ATOM 1479 N N . ARG A 1 198 ? -22.193 -8.367 31.936 1.00 98.00 198 ARG A N 1
ATOM 1480 C CA . ARG A 1 198 ? -22.241 -9.270 30.775 1.00 98.00 198 ARG A CA 1
ATOM 1481 C C . ARG A 1 198 ? -22.220 -8.504 29.457 1.00 98.00 198 ARG A C 1
ATOM 1483 O O . ARG A 1 198 ? -21.368 -8.784 28.624 1.00 98.00 198 ARG A O 1
ATOM 1490 N N . VAL A 1 199 ? -23.059 -7.477 29.318 1.00 98.06 199 VAL A N 1
ATOM 1491 C CA . VAL A 1 199 ? -23.084 -6.622 28.117 1.00 98.06 199 VAL A CA 1
ATOM 1492 C C . VAL A 1 199 ? -21.732 -5.937 27.883 1.00 98.06 199 VAL A C 1
ATOM 1494 O O . VAL A 1 199 ? -21.229 -5.928 26.762 1.00 98.06 199 VAL A O 1
ATOM 1497 N N . ALA A 1 200 ? -21.116 -5.387 28.933 1.00 98.00 200 ALA A N 1
ATOM 1498 C CA . ALA A 1 200 ? -19.809 -4.741 28.827 1.00 98.00 200 ALA A CA 1
ATOM 1499 C C . ALA A 1 200 ? -18.703 -5.727 28.416 1.00 98.00 200 ALA A C 1
ATOM 1501 O O . ALA A 1 200 ? -17.852 -5.398 27.592 1.00 98.00 200 ALA A O 1
ATOM 1502 N N . LEU A 1 201 ? -18.733 -6.943 28.966 1.00 98.19 201 LEU A N 1
ATOM 1503 C CA . LEU A 1 201 ? -17.783 -8.006 28.658 1.00 98.19 201 LEU A CA 1
ATOM 1504 C C . LEU A 1 201 ? -17.942 -8.488 27.208 1.00 98.19 201 LEU A C 1
ATOM 1506 O O . LEU A 1 201 ? -16.942 -8.628 26.504 1.00 98.19 201 LEU A O 1
ATOM 1510 N N . ASP A 1 202 ? -19.172 -8.686 26.737 1.00 97.94 202 ASP A N 1
ATOM 1511 C CA . ASP A 1 202 ? -19.436 -9.099 25.356 1.00 97.94 202 ASP A CA 1
ATOM 1512 C C . ASP A 1 202 ? -19.001 -8.020 24.354 1.00 97.94 202 ASP A C 1
ATOM 1514 O O . ASP A 1 202 ? -18.305 -8.333 23.388 1.00 97.94 202 ASP A O 1
ATOM 1518 N N . LYS A 1 203 ? -19.263 -6.739 24.647 1.00 98.25 203 LYS A N 1
ATOM 1519 C CA . LYS A 1 203 ? -18.752 -5.619 23.841 1.00 98.25 203 LYS A CA 1
ATOM 1520 C C . LYS A 1 203 ? -17.222 -5.558 23.828 1.00 98.25 203 LYS A C 1
ATOM 1522 O O . LYS A 1 203 ? -16.618 -5.293 22.792 1.00 98.25 203 LYS A O 1
ATOM 1527 N N . ALA A 1 204 ? -16.569 -5.807 24.963 1.00 98.00 204 ALA A N 1
ATOM 1528 C CA . ALA A 1 204 ? -15.110 -5.846 25.026 1.00 98.00 204 ALA A CA 1
ATOM 1529 C C . ALA A 1 204 ? -14.531 -6.994 24.181 1.00 98.00 204 ALA A C 1
ATOM 1531 O O . ALA A 1 204 ? -13.547 -6.791 23.472 1.00 98.00 204 ALA A O 1
ATOM 1532 N N . LYS A 1 205 ? -15.157 -8.178 24.205 1.00 98.19 205 LYS A N 1
ATOM 1533 C CA . LYS A 1 205 ? -14.771 -9.306 23.341 1.00 98.19 205 LYS A CA 1
ATOM 1534 C C . LYS A 1 205 ? -14.923 -8.971 21.860 1.00 98.19 205 LYS A C 1
ATOM 1536 O O . LYS A 1 205 ? -14.031 -9.306 21.086 1.00 98.19 205 LYS A O 1
ATOM 1541 N N . GLU A 1 206 ? -16.016 -8.316 21.479 1.00 98.06 206 GLU A N 1
ATOM 1542 C CA . GLU A 1 206 ? -16.256 -7.880 20.101 1.00 98.06 206 GLU A CA 1
ATOM 1543 C C . GLU A 1 206 ? -15.174 -6.898 19.633 1.00 98.06 206 GLU A C 1
ATOM 1545 O O . GLU A 1 206 ? -14.531 -7.150 18.617 1.00 98.06 206 GLU A O 1
ATOM 1550 N N . MET A 1 207 ? -14.867 -5.863 20.426 1.00 97.81 207 MET A N 1
ATOM 1551 C CA . MET A 1 207 ? -13.795 -4.912 20.097 1.00 97.81 207 MET A CA 1
ATOM 1552 C C . MET A 1 207 ? -12.426 -5.595 19.961 1.00 97.81 207 MET A C 1
ATOM 1554 O O . MET A 1 207 ? -11.666 -5.279 19.048 1.00 97.81 207 MET A O 1
ATOM 1558 N N . ILE A 1 208 ? -12.105 -6.556 20.835 1.00 98.06 208 ILE A N 1
ATOM 1559 C CA . ILE A 1 208 ? -10.854 -7.328 20.744 1.00 98.06 208 ILE A CA 1
ATOM 1560 C C . ILE A 1 208 ? -10.828 -8.181 19.467 1.00 98.06 208 ILE A C 1
ATOM 1562 O O . ILE A 1 208 ? -9.787 -8.279 18.810 1.00 98.06 208 ILE A O 1
ATOM 1566 N N . ALA A 1 209 ? -11.952 -8.802 19.101 1.00 98.06 209 ALA A N 1
ATOM 1567 C CA . ALA A 1 209 ? -12.062 -9.602 17.887 1.00 98.06 209 ALA A CA 1
ATOM 1568 C C . ALA A 1 209 ? -11.910 -8.740 16.624 1.00 98.06 209 ALA A C 1
ATOM 1570 O O . ALA A 1 209 ? -11.156 -9.116 15.724 1.00 98.06 209 ALA A O 1
ATOM 1571 N N . GLU A 1 210 ? -12.548 -7.568 16.578 1.00 97.81 210 GLU A N 1
ATOM 1572 C CA . GLU A 1 210 ? -12.393 -6.608 15.482 1.00 97.81 210 GLU A CA 1
ATOM 1573 C C . GLU A 1 210 ? -10.958 -6.098 15.373 1.00 97.81 210 GLU A C 1
ATOM 1575 O O . GLU A 1 210 ? -10.368 -6.152 14.295 1.00 97.81 210 GLU A O 1
ATOM 1580 N N . GLN A 1 211 ? -10.352 -5.676 16.486 1.00 97.69 211 GLN A N 1
ATOM 1581 C CA . GLN A 1 211 ? -8.964 -5.217 16.502 1.00 97.69 211 GLN A CA 1
ATOM 1582 C C . GLN A 1 211 ? -8.006 -6.314 16.016 1.00 97.69 211 GLN A C 1
ATOM 1584 O O . GLN A 1 211 ? -7.084 -6.048 15.245 1.00 97.69 211 GLN A O 1
ATOM 1589 N N . SER A 1 212 ? -8.252 -7.564 16.414 1.00 97.38 212 SER A N 1
ATOM 1590 C CA . SER A 1 212 ? -7.480 -8.717 15.943 1.00 97.38 212 SER A CA 1
ATOM 1591 C C . SER A 1 212 ? -7.664 -8.968 14.444 1.00 97.38 212 SER A C 1
ATOM 1593 O O . SER A 1 212 ? -6.709 -9.368 13.780 1.00 97.38 212 SER A O 1
ATOM 1595 N N . ARG A 1 213 ? -8.867 -8.740 13.897 1.00 98.00 213 ARG A N 1
ATOM 1596 C CA . ARG A 1 213 ? -9.141 -8.841 12.456 1.00 98.00 213 ARG A CA 1
ATOM 1597 C C . ARG A 1 213 ? -8.365 -7.777 11.683 1.00 98.00 213 ARG A C 1
ATOM 1599 O O . ARG A 1 213 ? -7.577 -8.141 10.817 1.00 98.00 213 ARG A O 1
ATOM 1606 N N . TYR A 1 214 ? -8.495 -6.509 12.076 1.00 97.75 214 TYR A N 1
ATOM 1607 C CA . TYR A 1 214 ? -7.759 -5.401 11.462 1.00 97.75 214 TYR A CA 1
ATOM 1608 C C . TYR A 1 214 ? -6.244 -5.609 11.516 1.00 97.75 214 TYR A C 1
ATOM 1610 O O . TYR A 1 214 ? -5.545 -5.337 10.547 1.00 97.75 214 TYR A O 1
ATOM 1618 N N . HIS A 1 215 ? -5.716 -6.137 12.624 1.00 97.56 215 HIS A N 1
ATOM 1619 C CA . HIS A 1 215 ? -4.286 -6.415 12.726 1.00 97.56 215 HIS A CA 1
ATOM 1620 C C . HIS A 1 215 ? -3.821 -7.513 11.754 1.00 97.56 215 HIS A C 1
ATOM 1622 O O . HIS A 1 215 ? -2.714 -7.433 11.225 1.00 97.56 215 HIS A O 1
ATOM 1628 N N . ARG A 1 216 ? -4.652 -8.533 11.494 1.00 97.88 216 ARG A N 1
ATOM 1629 C CA . ARG A 1 216 ? -4.346 -9.573 10.497 1.00 97.88 216 ARG A CA 1
ATOM 1630 C C . ARG A 1 216 ? -4.399 -9.027 9.077 1.00 97.88 216 ARG A C 1
ATOM 1632 O O . ARG A 1 216 ? -3.481 -9.310 8.321 1.00 97.88 216 ARG A O 1
ATOM 1639 N N . GLU A 1 217 ? -5.429 -8.249 8.750 1.00 97.75 217 GLU A N 1
ATOM 1640 C CA . GLU A 1 217 ? -5.566 -7.581 7.447 1.00 97.75 217 GLU A CA 1
ATOM 1641 C C . GLU A 1 217 ? -4.356 -6.674 7.189 1.00 97.75 217 GLU A C 1
ATOM 1643 O O . GLU A 1 217 ? -3.636 -6.871 6.221 1.00 97.75 217 GLU A O 1
ATOM 1648 N N . HIS A 1 218 ? -4.011 -5.803 8.141 1.00 97.62 218 HIS A N 1
ATOM 1649 C CA . HIS A 1 218 ? -2.842 -4.929 8.021 1.00 97.62 218 HIS A CA 1
ATOM 1650 C C . HIS A 1 218 ? -1.522 -5.709 7.897 1.00 97.62 218 HIS A C 1
ATOM 1652 O O . HIS A 1 218 ? -0.578 -5.254 7.251 1.00 97.62 218 HIS A O 1
ATOM 1658 N N . LYS A 1 219 ? -1.408 -6.878 8.537 1.00 97.88 219 LYS A N 1
ATOM 1659 C CA . LYS A 1 219 ? -0.229 -7.734 8.380 1.00 97.88 219 LYS A CA 1
ATOM 1660 C C . LYS A 1 219 ? -0.160 -8.341 6.975 1.00 97.88 219 LYS A C 1
ATOM 1662 O O . LYS A 1 219 ? 0.924 -8.373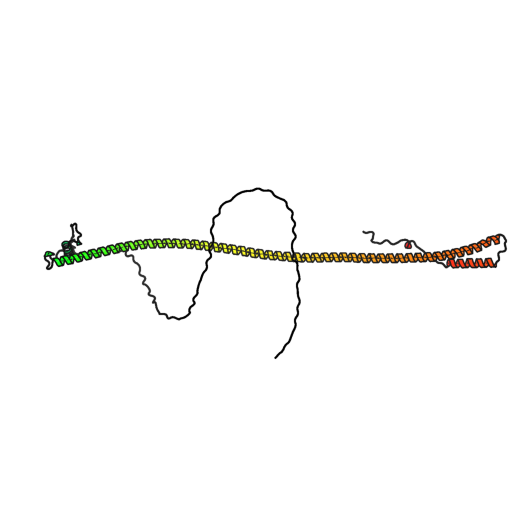 6.405 1.00 97.88 219 LYS A O 1
ATOM 1667 N N . GLN A 1 220 ? -1.290 -8.790 6.430 1.00 98.06 220 GLN A N 1
ATOM 1668 C CA . GLN A 1 220 ? -1.372 -9.296 5.057 1.00 98.06 220 GLN A CA 1
ATOM 1669 C C . GLN A 1 220 ? -1.047 -8.196 4.045 1.00 98.06 220 GLN A C 1
ATOM 1671 O O . GLN A 1 220 ? -0.232 -8.419 3.157 1.00 98.06 220 GLN A O 1
ATOM 1676 N N . ASP A 1 221 ? -1.592 -6.994 4.228 1.00 97.69 221 ASP A N 1
ATOM 1677 C CA . ASP A 1 221 ? -1.288 -5.846 3.372 1.00 97.69 221 ASP A CA 1
ATOM 1678 C C . ASP A 1 221 ? 0.203 -5.490 3.424 1.00 97.69 221 ASP A C 1
ATOM 1680 O O . ASP A 1 221 ? 0.816 -5.242 2.391 1.00 97.69 221 ASP A O 1
ATOM 1684 N N . ALA A 1 222 ? 0.821 -5.527 4.610 1.00 98.12 222 ALA A N 1
ATOM 1685 C CA . ALA A 1 222 ? 2.257 -5.294 4.753 1.00 98.12 222 ALA A CA 1
ATOM 1686 C C . ALA A 1 222 ? 3.110 -6.363 4.042 1.00 98.12 222 ALA A C 1
ATOM 1688 O O . ALA A 1 222 ? 4.161 -6.036 3.491 1.00 98.12 222 ALA A O 1
ATOM 1689 N N . GLU A 1 223 ? 2.675 -7.626 4.042 1.00 98.25 223 GLU A N 1
ATOM 1690 C CA . GLU A 1 223 ? 3.328 -8.706 3.289 1.00 98.25 223 GLU A CA 1
ATOM 1691 C C . GLU A 1 223 ? 3.178 -8.487 1.772 1.00 98.25 223 GLU A C 1
ATOM 1693 O O . GLU A 1 223 ? 4.179 -8.519 1.059 1.00 98.25 223 GLU A O 1
ATOM 1698 N N . ILE A 1 224 ? 1.977 -8.140 1.293 1.00 98.12 224 ILE A N 1
ATOM 1699 C CA . ILE A 1 224 ? 1.716 -7.831 -0.124 1.00 98.12 224 ILE A CA 1
ATOM 1700 C C . ILE A 1 224 ? 2.543 -6.630 -0.596 1.00 98.12 224 ILE A C 1
ATOM 1702 O O . ILE A 1 224 ? 3.133 -6.673 -1.672 1.00 98.12 224 ILE A O 1
ATOM 1706 N N . ILE A 1 225 ? 2.611 -5.558 0.200 1.00 98.12 225 ILE A N 1
ATOM 1707 C CA . ILE A 1 225 ? 3.420 -4.373 -0.121 1.00 98.12 225 ILE A CA 1
ATOM 1708 C C . ILE A 1 225 ? 4.888 -4.765 -0.268 1.00 98.12 225 ILE A C 1
ATOM 1710 O O . ILE A 1 225 ? 5.523 -4.381 -1.245 1.00 98.12 225 ILE A O 1
ATOM 1714 N N . LYS A 1 226 ? 5.415 -5.571 0.658 1.00 98.44 226 LYS A N 1
ATOM 1715 C CA . LYS A 1 226 ? 6.804 -6.032 0.608 1.00 98.44 226 LYS A CA 1
ATOM 1716 C C . LYS A 1 226 ? 7.090 -6.880 -0.637 1.00 98.44 226 LYS A C 1
ATOM 1718 O O . LYS A 1 226 ? 8.156 -6.736 -1.236 1.00 98.44 226 LYS A O 1
ATOM 1723 N N . ASP A 1 227 ? 6.160 -7.746 -1.028 1.00 98.31 227 ASP A N 1
ATOM 1724 C CA . ASP A 1 227 ? 6.296 -8.559 -2.239 1.00 98.31 227 ASP A CA 1
ATOM 1725 C C . ASP A 1 227 ? 6.283 -7.676 -3.500 1.00 98.31 227 ASP A C 1
ATOM 1727 O O . ASP A 1 227 ? 7.162 -7.807 -4.354 1.00 98.31 227 ASP A O 1
ATOM 1731 N N . LEU A 1 228 ? 5.365 -6.704 -3.576 1.00 98.31 228 LEU A N 1
ATOM 1732 C CA . LEU A 1 228 ? 5.298 -5.733 -4.675 1.00 98.31 228 LEU A CA 1
ATOM 1733 C C . LEU A 1 228 ? 6.540 -4.834 -4.750 1.00 98.31 228 LEU A C 1
ATOM 1735 O O . LEU A 1 228 ? 7.014 -4.537 -5.846 1.00 98.31 228 LEU A O 1
ATOM 1739 N N . GLU A 1 229 ? 7.095 -4.412 -3.613 1.00 98.38 229 GLU A N 1
ATOM 1740 C CA . GLU A 1 229 ? 8.370 -3.687 -3.558 1.00 98.38 229 GLU A CA 1
ATOM 1741 C C . GLU A 1 229 ? 9.514 -4.535 -4.131 1.00 98.38 229 GLU A C 1
ATOM 1743 O O . GLU A 1 229 ? 10.332 -4.030 -4.902 1.00 98.38 229 GLU A O 1
ATOM 1748 N N . GLY A 1 230 ? 9.540 -5.835 -3.817 1.00 98.31 230 GLY A N 1
ATOM 1749 C CA . GLY A 1 230 ? 10.499 -6.782 -4.384 1.00 98.31 230 GLY A CA 1
ATOM 1750 C C . GLY A 1 230 ? 10.362 -6.940 -5.902 1.00 98.31 230 GLY A C 1
ATOM 1751 O O . GLY A 1 230 ? 11.364 -6.901 -6.620 1.00 98.31 230 GLY A O 1
ATOM 1752 N N . GLU A 1 231 ? 9.135 -7.074 -6.411 1.00 98.44 231 GLU A N 1
ATOM 1753 C CA . GLU A 1 231 ? 8.865 -7.146 -7.854 1.00 98.44 231 GLU A CA 1
ATOM 1754 C C . GLU A 1 231 ? 9.252 -5.855 -8.583 1.00 98.44 231 GLU A C 1
ATOM 1756 O O . GLU A 1 231 ? 9.835 -5.896 -9.670 1.00 98.44 231 GLU A O 1
ATOM 1761 N N . LEU A 1 232 ? 8.969 -4.704 -7.973 1.00 98.50 232 LEU A N 1
ATOM 1762 C CA . LEU A 1 232 ? 9.303 -3.396 -8.519 1.00 98.50 232 LEU A CA 1
ATOM 1763 C C . LEU A 1 232 ? 10.820 -3.206 -8.615 1.00 98.50 232 LEU A C 1
ATOM 1765 O O . LEU A 1 232 ? 11.315 -2.736 -9.643 1.00 98.50 232 LEU A O 1
ATOM 1769 N N . GLU A 1 233 ? 11.568 -3.617 -7.593 1.00 98.44 233 GLU A N 1
ATOM 1770 C CA . GLU A 1 233 ? 13.029 -3.553 -7.610 1.00 98.44 233 GLU A CA 1
ATOM 1771 C C . GLU A 1 233 ? 13.631 -4.513 -8.650 1.00 98.44 233 GLU A C 1
ATOM 1773 O O . GLU A 1 233 ? 14.540 -4.142 -9.397 1.00 98.44 233 GLU A O 1
ATOM 1778 N N . ALA A 1 234 ? 13.067 -5.718 -8.797 1.00 98.44 234 ALA A N 1
ATOM 1779 C CA . ALA A 1 234 ? 13.465 -6.653 -9.849 1.00 98.44 234 ALA A CA 1
ATOM 1780 C C . ALA A 1 234 ? 13.193 -6.096 -11.260 1.00 98.44 234 ALA A C 1
ATOM 1782 O O . ALA A 1 234 ? 14.015 -6.262 -12.168 1.00 98.44 234 ALA A O 1
ATOM 1783 N N . ALA A 1 235 ? 12.062 -5.410 -11.455 1.00 98.25 235 ALA A N 1
ATOM 1784 C CA . ALA A 1 235 ? 11.727 -4.756 -12.716 1.00 98.25 235 ALA A CA 1
ATOM 1785 C C . ALA A 1 235 ? 12.688 -3.601 -13.036 1.00 98.25 235 ALA A C 1
ATOM 1787 O O . ALA A 1 235 ? 13.150 -3.507 -14.174 1.00 98.25 235 ALA A O 1
ATOM 1788 N N . ARG A 1 236 ? 13.046 -2.776 -12.041 1.00 98.31 236 ARG A N 1
ATOM 1789 C CA . ARG A 1 236 ? 14.064 -1.720 -12.182 1.00 98.31 236 ARG A CA 1
ATOM 1790 C C . ARG A 1 236 ? 15.418 -2.291 -12.586 1.00 98.31 236 ARG A C 1
ATOM 1792 O O . ARG A 1 236 ? 15.945 -1.901 -13.621 1.00 98.31 236 ARG A O 1
ATOM 1799 N N . CYS A 1 237 ? 15.903 -3.310 -11.876 1.00 98.19 237 CYS A N 1
ATOM 1800 C CA . CYS A 1 237 ? 17.147 -4.003 -12.229 1.00 98.19 237 CYS A CA 1
ATOM 1801 C C . CYS A 1 237 ? 17.134 -4.544 -13.672 1.00 98.19 237 CYS A C 1
ATOM 1803 O O . CYS A 1 237 ? 18.154 -4.537 -14.365 1.00 98.19 237 CYS A O 1
ATOM 1805 N N . LYS A 1 238 ? 15.980 -5.033 -14.146 1.00 98.38 238 LYS A N 1
ATOM 1806 C CA . LYS A 1 238 ? 15.827 -5.507 -15.528 1.00 98.38 238 LYS A CA 1
ATOM 1807 C C . LYS A 1 238 ? 15.880 -4.363 -16.542 1.00 98.38 238 LYS A C 1
ATOM 1809 O O . LYS A 1 238 ? 16.467 -4.554 -17.605 1.00 98.38 238 LYS A O 1
ATOM 1814 N N . ILE A 1 239 ? 15.272 -3.217 -16.235 1.00 98.19 239 ILE A N 1
ATOM 1815 C CA . ILE A 1 239 ? 15.333 -2.017 -17.078 1.00 98.19 239 ILE A CA 1
ATOM 1816 C C . ILE A 1 239 ? 16.782 -1.551 -17.200 1.00 98.19 239 ILE A C 1
ATOM 1818 O O . ILE A 1 239 ? 17.273 -1.474 -18.321 1.00 98.19 239 ILE A O 1
ATOM 1822 N N . ASP A 1 240 ? 17.489 -1.374 -16.082 1.00 98.00 240 ASP A N 1
ATOM 1823 C CA . ASP A 1 240 ? 18.885 -0.918 -16.080 1.00 98.00 240 ASP A CA 1
ATOM 1824 C C . ASP A 1 240 ? 19.776 -1.834 -16.932 1.00 98.00 240 ASP A C 1
ATOM 1826 O O . ASP A 1 240 ? 20.580 -1.380 -17.747 1.00 98.00 240 ASP A O 1
ATOM 1830 N N . ARG A 1 241 ? 19.587 -3.156 -16.815 1.00 98.06 241 ARG A N 1
ATOM 1831 C CA . ARG A 1 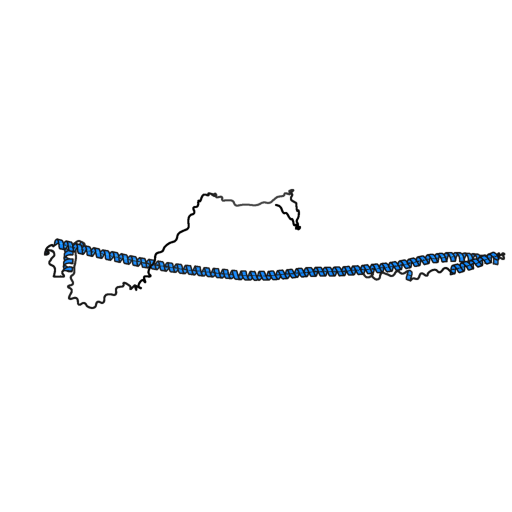241 ? 20.310 -4.134 -17.637 1.00 98.06 241 ARG A CA 1
ATOM 1832 C C . ARG A 1 241 ? 20.013 -3.981 -19.131 1.00 98.06 241 ARG A C 1
ATOM 1834 O O . ARG A 1 241 ? 20.938 -4.051 -19.937 1.00 98.06 241 ARG A O 1
ATOM 1841 N N . LEU A 1 242 ? 18.744 -3.812 -19.503 1.00 97.88 242 LEU A N 1
ATOM 1842 C CA . LEU A 1 242 ? 18.347 -3.630 -20.902 1.00 97.88 242 LEU A CA 1
ATOM 1843 C C . LEU A 1 242 ? 18.837 -2.293 -21.464 1.00 97.88 242 LEU A C 1
ATOM 1845 O O . LEU A 1 242 ? 19.172 -2.217 -22.643 1.00 97.88 242 LEU A O 1
ATOM 1849 N N . GLU A 1 243 ? 18.900 -1.246 -20.645 1.00 97.19 243 GLU A N 1
ATOM 1850 C CA . GLU A 1 243 ? 19.473 0.040 -21.040 1.00 97.19 243 GLU A CA 1
ATOM 1851 C C . GLU A 1 243 ? 20.967 -0.090 -21.340 1.00 97.19 243 GLU A C 1
ATOM 1853 O O . GLU A 1 243 ? 21.412 0.366 -22.396 1.00 97.19 243 GLU A O 1
ATOM 1858 N N . VAL A 1 244 ? 21.722 -0.789 -20.486 1.00 97.62 244 VAL A N 1
ATOM 1859 C CA . VAL A 1 244 ? 23.138 -1.094 -20.741 1.00 97.62 244 VAL A CA 1
ATOM 1860 C C . VAL A 1 244 ? 23.293 -1.905 -22.029 1.00 97.62 244 VAL A C 1
ATOM 1862 O O . VAL A 1 244 ? 24.017 -1.472 -22.925 1.00 97.62 244 VAL A O 1
ATOM 1865 N N . GLU A 1 245 ? 22.560 -3.010 -22.186 1.00 96.94 245 GLU A N 1
ATOM 1866 C CA . GLU A 1 245 ? 22.622 -3.860 -23.385 1.00 96.94 245 GLU A CA 1
ATOM 1867 C C . GLU A 1 245 ? 22.296 -3.073 -24.665 1.00 96.94 245 GLU A C 1
ATOM 1869 O O . GLU A 1 245 ? 23.015 -3.163 -25.661 1.00 96.94 245 GLU A O 1
ATOM 1874 N N . LYS A 1 246 ? 21.272 -2.212 -24.620 1.00 97.44 246 LYS A N 1
ATOM 1875 C CA . LYS A 1 246 ? 20.916 -1.321 -25.730 1.00 97.44 246 LYS A CA 1
ATOM 1876 C C . LYS A 1 246 ? 22.057 -0.366 -26.081 1.00 97.44 246 LYS A C 1
ATOM 1878 O O . LYS A 1 246 ? 22.309 -0.128 -27.264 1.00 97.44 246 LYS A O 1
ATOM 1883 N N . THR A 1 247 ? 22.737 0.209 -25.086 1.00 96.81 247 THR A N 1
ATOM 1884 C CA . THR A 1 247 ? 23.883 1.097 -25.343 1.00 96.81 247 THR A CA 1
ATOM 1885 C C . THR A 1 247 ? 25.088 0.344 -25.904 1.00 96.81 247 THR A C 1
ATOM 1887 O O . THR A 1 247 ? 25.719 0.840 -26.837 1.00 96.81 247 THR A O 1
ATOM 1890 N N . GLU A 1 248 ? 25.367 -0.867 -25.420 1.00 97.19 248 GLU A N 1
ATOM 1891 C CA . GLU A 1 248 ? 26.441 -1.726 -25.929 1.00 97.19 248 GLU A CA 1
ATOM 1892 C C . GLU A 1 248 ? 26.179 -2.171 -27.375 1.00 97.19 248 GLU A C 1
ATOM 1894 O O . GLU A 1 248 ? 27.082 -2.130 -28.215 1.00 97.19 248 GLU A O 1
ATOM 1899 N N . GLU A 1 249 ? 24.941 -2.544 -27.707 1.00 96.62 249 GLU A N 1
ATOM 1900 C CA . GLU A 1 249 ? 24.556 -2.922 -29.067 1.00 96.62 249 GLU A CA 1
ATOM 1901 C C . GLU A 1 249 ? 24.611 -1.720 -30.026 1.00 96.62 249 GLU A C 1
ATOM 1903 O O . GLU A 1 249 ? 25.161 -1.818 -31.130 1.00 96.62 249 GLU A O 1
ATOM 1908 N N . ALA A 1 250 ? 24.132 -0.550 -29.591 1.00 96.62 250 ALA A N 1
ATOM 1909 C CA . ALA A 1 250 ? 24.267 0.696 -30.346 1.00 96.62 250 ALA A CA 1
ATOM 1910 C C . ALA A 1 250 ? 25.743 1.069 -30.578 1.00 96.62 250 ALA A C 1
ATOM 1912 O O . ALA A 1 250 ? 26.127 1.527 -31.656 1.00 96.62 250 ALA A O 1
ATOM 1913 N N . GLU A 1 251 ? 26.608 0.840 -29.593 1.00 97.62 251 GLU A N 1
ATOM 1914 C CA . GLU A 1 251 ? 28.035 1.087 -29.739 1.00 97.62 251 GLU A CA 1
ATOM 1915 C C . GLU A 1 251 ? 28.694 0.070 -30.683 1.00 97.62 251 GLU A C 1
ATOM 1917 O O . GLU A 1 251 ? 29.506 0.436 -31.534 1.00 97.62 251 GLU A O 1
ATOM 1922 N N . LYS A 1 252 ? 28.336 -1.213 -30.579 1.00 97.44 252 LYS A N 1
ATOM 1923 C CA . LYS A 1 252 ? 28.835 -2.270 -31.463 1.00 97.44 252 LYS A CA 1
ATOM 1924 C C . LYS A 1 252 ? 28.465 -1.995 -32.919 1.00 97.44 252 LYS A C 1
ATOM 1926 O O . LYS A 1 252 ? 29.344 -2.042 -33.775 1.00 97.44 252 LYS A O 1
ATOM 1931 N N . THR A 1 253 ? 27.209 -1.644 -33.187 1.00 96.62 253 THR A N 1
ATOM 1932 C CA . THR A 1 253 ? 26.735 -1.280 -34.535 1.00 96.62 253 THR A CA 1
ATOM 1933 C C . THR A 1 253 ? 27.414 -0.015 -35.062 1.00 96.62 253 THR A C 1
ATOM 1935 O O . THR A 1 253 ? 27.804 0.045 -36.229 1.00 96.62 253 THR A O 1
ATOM 1938 N N . LYS A 1 254 ? 27.650 0.988 -34.207 1.00 97.62 254 LYS A N 1
ATOM 1939 C CA . LYS A 1 254 ? 28.453 2.160 -34.579 1.00 97.62 254 LYS A CA 1
ATOM 1940 C C . LYS A 1 254 ? 29.879 1.767 -34.971 1.00 97.62 254 LYS A C 1
ATOM 1942 O O . LYS A 1 254 ? 30.347 2.180 -36.029 1.00 97.62 254 LYS A O 1
ATOM 1947 N N . ARG A 1 255 ? 30.557 0.940 -34.166 1.00 97.12 255 ARG A N 1
ATOM 1948 C CA . ARG A 1 255 ? 31.922 0.467 -34.455 1.00 97.12 255 ARG A CA 1
ATOM 1949 C C . ARG A 1 255 ? 32.000 -0.308 -35.767 1.00 97.12 255 ARG A C 1
ATOM 1951 O O . ARG A 1 255 ? 32.955 -0.108 -36.515 1.00 97.12 255 ARG A O 1
ATOM 1958 N N . THR A 1 256 ? 31.026 -1.173 -36.061 1.00 97.19 256 THR A N 1
ATOM 1959 C CA . THR A 1 256 ? 31.003 -1.923 -37.327 1.00 97.19 256 THR A CA 1
ATOM 1960 C C . THR A 1 256 ? 30.826 -0.986 -38.516 1.00 97.19 256 THR A C 1
ATOM 1962 O O . THR A 1 256 ? 31.617 -1.058 -39.453 1.00 97.19 256 THR A O 1
ATOM 1965 N N . MET A 1 257 ? 29.883 -0.039 -38.449 1.00 96.94 257 MET A N 1
ATOM 1966 C CA . MET A 1 257 ? 29.703 0.963 -39.508 1.00 96.94 257 MET A CA 1
ATOM 1967 C C . MET A 1 257 ? 30.949 1.836 -39.702 1.00 96.94 257 MET A C 1
ATOM 1969 O O . MET A 1 257 ? 31.345 2.124 -40.831 1.00 96.94 257 MET A O 1
ATOM 1973 N N . ASP A 1 258 ? 31.588 2.270 -38.614 1.00 96.94 258 ASP A N 1
ATOM 1974 C CA . ASP A 1 258 ? 32.802 3.084 -38.686 1.00 96.94 258 ASP A CA 1
ATOM 1975 C C . ASP A 1 258 ? 33.979 2.297 -39.280 1.00 96.94 258 ASP A C 1
ATOM 1977 O O . ASP A 1 258 ? 34.751 2.850 -40.073 1.00 96.94 258 ASP A O 1
ATOM 1981 N N . HIS A 1 259 ? 34.087 1.003 -38.963 1.00 96.62 259 HIS A N 1
ATOM 1982 C CA . HIS A 1 259 ? 35.067 0.106 -39.567 1.00 96.62 259 HIS A CA 1
ATOM 1983 C C . HIS A 1 259 ? 34.830 -0.060 -41.073 1.00 96.62 259 HIS A C 1
ATOM 1985 O O . HIS A 1 259 ? 35.755 0.159 -41.854 1.00 96.62 259 HIS A O 1
ATOM 1991 N N . GLU A 1 260 ? 33.600 -0.351 -41.500 1.00 96.06 260 GLU A N 1
ATOM 1992 C CA . GLU A 1 260 ? 33.239 -0.472 -42.920 1.00 96.06 260 GLU A CA 1
ATOM 1993 C C . GLU A 1 260 ? 33.525 0.822 -43.691 1.00 96.06 260 GLU A C 1
ATOM 1995 O O . GLU A 1 260 ? 34.175 0.801 -44.737 1.00 96.06 260 GLU A O 1
ATOM 2000 N N . ARG A 1 261 ? 33.144 1.981 -43.134 1.00 95.81 261 ARG A N 1
ATOM 2001 C CA . ARG A 1 261 ? 33.475 3.298 -43.705 1.00 95.81 261 ARG A CA 1
ATOM 2002 C C . ARG A 1 261 ? 34.981 3.519 -43.803 1.00 95.81 261 ARG A C 1
ATOM 2004 O O . ARG A 1 261 ? 35.457 4.166 -44.736 1.00 95.81 261 ARG A O 1
ATOM 2011 N N . GLN A 1 262 ? 35.755 3.063 -42.820 1.00 96.44 262 GLN A N 1
ATOM 2012 C CA . GLN A 1 262 ? 37.210 3.181 -42.850 1.00 96.44 262 GLN A CA 1
ATOM 2013 C C . GLN A 1 262 ? 37.827 2.278 -43.923 1.00 96.44 262 GLN A C 1
ATOM 2015 O O . GLN A 1 262 ? 38.685 2.752 -44.667 1.00 96.44 262 GLN A O 1
ATOM 2020 N N . VAL A 1 263 ? 37.391 1.020 -44.019 1.00 95.44 263 VAL A N 1
ATOM 2021 C CA . VAL A 1 263 ? 37.840 0.070 -45.046 1.00 95.44 263 VAL A CA 1
ATOM 2022 C C . VAL A 1 263 ? 37.526 0.619 -46.432 1.00 95.44 263 VAL A C 1
ATOM 2024 O O . VAL A 1 263 ? 38.443 0.790 -47.231 1.00 95.44 263 VAL A O 1
ATOM 2027 N N . HIS A 1 264 ? 36.281 1.034 -46.671 1.00 93.56 264 HIS A N 1
ATOM 2028 C CA . HIS A 1 264 ? 35.864 1.600 -47.950 1.00 93.56 264 HIS A CA 1
ATOM 2029 C C . HIS A 1 264 ? 36.687 2.838 -48.343 1.00 93.56 264 HIS A C 1
ATOM 2031 O O . HIS A 1 264 ? 37.146 2.950 -49.477 1.00 93.56 264 HIS A O 1
ATOM 2037 N N . ARG A 1 265 ? 36.961 3.750 -47.395 1.00 93.69 265 ARG A N 1
ATOM 2038 C CA . ARG A 1 265 ? 37.831 4.915 -47.647 1.00 93.69 265 ARG A CA 1
ATOM 2039 C C . ARG A 1 265 ? 39.259 4.517 -48.014 1.00 93.69 265 ARG A C 1
ATOM 2041 O O . ARG A 1 265 ? 39.849 5.141 -48.896 1.00 93.69 265 ARG A O 1
ATOM 2048 N N . ARG A 1 266 ? 39.832 3.516 -47.337 1.00 94.06 266 ARG A N 1
ATOM 2049 C CA . ARG A 1 266 ? 41.189 3.025 -47.629 1.00 94.06 266 ARG A CA 1
ATOM 2050 C C . ARG A 1 266 ? 41.258 2.386 -49.011 1.00 94.06 266 ARG A C 1
ATOM 2052 O O . ARG A 1 266 ? 42.167 2.720 -49.764 1.00 94.06 266 ARG A O 1
ATOM 2059 N N . GLU A 1 267 ? 40.289 1.537 -49.344 1.00 92.38 267 GLU A N 1
ATOM 2060 C CA . GLU A 1 267 ? 40.162 0.913 -50.664 1.00 92.38 267 GLU A CA 1
ATOM 2061 C C . GLU A 1 267 ? 40.064 1.980 -51.756 1.00 92.38 267 GLU A C 1
ATOM 2063 O O . GLU A 1 267 ? 40.926 2.027 -52.631 1.00 92.38 267 GLU A O 1
ATOM 2068 N N . LEU A 1 268 ? 39.117 2.918 -51.635 1.00 90.31 268 LEU A N 1
ATOM 2069 C CA . LEU A 1 268 ? 38.938 4.004 -52.601 1.00 90.31 268 LEU A CA 1
ATOM 2070 C C . LEU A 1 268 ? 40.217 4.836 -52.776 1.00 90.31 268 LEU A C 1
ATOM 2072 O O . LEU A 1 268 ? 40.622 5.129 -53.897 1.00 90.31 268 LEU A O 1
ATOM 2076 N N . THR A 1 269 ? 40.894 5.178 -51.676 1.00 90.88 269 THR A N 1
ATOM 2077 C CA . THR A 1 269 ? 42.159 5.930 -51.732 1.00 90.88 269 THR A CA 1
ATOM 2078 C C . THR A 1 269 ? 43.254 5.131 -52.441 1.00 90.88 269 THR A C 1
ATOM 2080 O O . THR A 1 269 ? 44.025 5.692 -53.221 1.00 90.88 269 THR A O 1
ATOM 2083 N N . SER A 1 270 ? 43.337 3.823 -52.180 1.00 89.75 270 SER A N 1
ATOM 2084 C CA . SER A 1 270 ? 44.311 2.946 -52.832 1.00 89.75 270 SER A CA 1
ATOM 2085 C C . SER A 1 270 ? 44.042 2.799 -54.331 1.00 89.75 270 SER A C 1
ATOM 2087 O O . SER A 1 270 ? 44.971 2.955 -55.120 1.00 89.75 270 SER A O 1
ATOM 2089 N N . GLU A 1 271 ? 42.781 2.619 -54.735 1.00 89.44 271 GLU A N 1
ATOM 2090 C CA . GLU A 1 271 ? 42.377 2.537 -56.141 1.00 89.44 271 GLU A CA 1
ATOM 2091 C C . GLU A 1 271 ? 42.648 3.855 -56.872 1.00 89.44 271 GLU A C 1
ATOM 2093 O O . GLU A 1 271 ? 43.291 3.855 -57.921 1.00 89.44 271 GLU A O 1
ATOM 2098 N N . MET A 1 272 ? 42.253 4.993 -56.287 1.00 87.75 272 MET A N 1
ATOM 2099 C CA . MET A 1 272 ? 42.544 6.318 -56.843 1.00 87.75 272 MET A CA 1
ATOM 2100 C C . MET A 1 272 ? 44.049 6.550 -57.005 1.00 87.75 272 MET A C 1
ATOM 2102 O O . MET A 1 272 ? 44.479 7.104 -58.016 1.00 87.75 272 MET A O 1
ATOM 2106 N N . ARG A 1 273 ? 44.869 6.104 -56.045 1.00 89.25 273 ARG A N 1
ATOM 2107 C CA . ARG A 1 273 ? 46.331 6.203 -56.142 1.00 89.25 273 ARG A CA 1
ATOM 2108 C C . ARG A 1 273 ? 46.888 5.321 -57.259 1.00 89.25 273 ARG A C 1
ATOM 2110 O O . ARG A 1 273 ? 47.765 5.778 -57.988 1.00 89.25 273 ARG A O 1
ATOM 2117 N N . CYS A 1 274 ? 46.397 4.092 -57.408 1.00 88.38 274 CYS A N 1
ATOM 2118 C CA . CYS A 1 274 ? 46.803 3.190 -58.488 1.00 88.38 274 CYS A CA 1
ATOM 2119 C C . CYS A 1 274 ? 46.428 3.749 -59.865 1.00 88.38 274 CYS A C 1
ATOM 2121 O O . CYS A 1 274 ? 47.274 3.780 -60.757 1.00 88.38 274 CYS A O 1
ATOM 2123 N N . ILE A 1 275 ? 45.200 4.251 -60.024 1.00 87.50 275 ILE A N 1
ATOM 2124 C CA . ILE A 1 275 ? 44.745 4.895 -61.263 1.00 87.50 275 ILE A CA 1
ATOM 2125 C C . ILE A 1 275 ? 45.575 6.148 -61.546 1.00 87.50 275 ILE A C 1
ATOM 2127 O O . ILE A 1 275 ? 46.043 6.325 -62.667 1.00 87.50 275 ILE A O 1
ATOM 2131 N N . GLY A 1 276 ? 45.810 6.988 -60.534 1.00 88.50 276 GLY A N 1
ATOM 2132 C CA . GLY A 1 276 ? 46.646 8.180 -60.659 1.00 88.50 276 GLY A CA 1
ATOM 2133 C C . GLY A 1 276 ? 48.069 7.848 -61.109 1.00 88.50 276 GLY A C 1
ATOM 2134 O O . GLY A 1 276 ? 48.573 8.471 -62.037 1.00 88.50 276 GLY A O 1
ATOM 2135 N N . ALA A 1 277 ? 48.696 6.828 -60.516 1.00 89.56 277 ALA A N 1
ATOM 2136 C CA . ALA A 1 277 ? 50.026 6.370 -60.916 1.00 89.56 277 ALA A CA 1
ATOM 2137 C C . ALA A 1 277 ? 50.046 5.842 -62.361 1.00 89.56 277 ALA A C 1
ATOM 2139 O O . ALA A 1 277 ? 50.924 6.219 -63.134 1.00 89.56 277 ALA A O 1
ATOM 2140 N N . ALA A 1 278 ? 49.055 5.033 -62.747 1.00 88.56 278 ALA A N 1
ATOM 2141 C CA . ALA A 1 278 ? 48.934 4.523 -64.111 1.00 88.56 278 ALA A CA 1
ATOM 2142 C C . ALA A 1 278 ? 48.692 5.645 -65.136 1.00 88.56 278 ALA A C 1
ATOM 2144 O O . ALA A 1 278 ? 49.230 5.603 -66.240 1.00 88.56 278 ALA A O 1
ATOM 2145 N N . ALA A 1 279 ? 47.902 6.662 -64.785 1.00 88.44 279 ALA A N 1
ATOM 2146 C CA . ALA A 1 279 ? 47.680 7.827 -65.635 1.00 88.44 279 ALA A CA 1
ATOM 2147 C C . ALA A 1 279 ? 48.964 8.648 -65.813 1.00 88.44 279 ALA A C 1
ATOM 2149 O O . ALA A 1 279 ? 49.284 9.028 -66.937 1.00 88.44 279 ALA A O 1
ATOM 2150 N N . VAL A 1 280 ? 49.717 8.890 -64.732 1.00 91.06 280 VAL A N 1
ATOM 2151 C CA . VAL A 1 280 ? 51.010 9.594 -64.793 1.00 91.06 280 VAL A CA 1
ATOM 2152 C C . VAL A 1 280 ? 51.988 8.859 -65.707 1.00 91.06 280 VAL A C 1
ATOM 2154 O O . VAL A 1 280 ? 52.521 9.487 -66.617 1.00 91.06 280 VAL A O 1
ATOM 2157 N N . ASP A 1 281 ? 52.147 7.544 -65.536 1.00 89.50 281 ASP A N 1
ATOM 2158 C CA . ASP A 1 281 ? 53.035 6.720 -66.368 1.00 89.50 281 ASP A CA 1
ATOM 2159 C C . ASP A 1 281 ? 52.668 6.797 -67.862 1.00 89.50 281 ASP A C 1
ATOM 2161 O O . ASP A 1 281 ? 53.523 7.011 -68.723 1.00 89.50 281 ASP A O 1
ATOM 2165 N N . ARG A 1 282 ? 51.368 6.750 -68.180 1.00 88.38 282 ARG A N 1
ATOM 2166 C CA . ARG A 1 282 ? 50.880 6.934 -69.557 1.00 88.38 282 ARG A CA 1
ATOM 2167 C C . ARG A 1 282 ? 51.194 8.320 -70.098 1.00 88.38 282 ARG A C 1
ATOM 2169 O O . ARG A 1 282 ? 51.673 8.432 -71.223 1.00 88.38 282 ARG A O 1
ATOM 2176 N N . PHE A 1 283 ? 50.929 9.377 -69.330 1.00 89.88 283 PHE A N 1
ATOM 2177 C CA . PHE A 1 283 ? 51.242 10.739 -69.764 1.00 89.88 283 PHE A CA 1
ATOM 2178 C C . PHE A 1 283 ? 52.744 10.938 -69.965 1.00 89.88 283 PHE A C 1
ATOM 2180 O O . PHE A 1 283 ? 53.134 11.603 -70.922 1.00 89.88 283 PHE A O 1
ATOM 2187 N N . ASP A 1 284 ? 53.585 10.344 -69.119 1.00 91.38 284 ASP A N 1
ATOM 2188 C CA . ASP A 1 284 ? 55.034 10.332 -69.316 1.00 91.38 284 ASP A CA 1
ATOM 2189 C C . ASP A 1 284 ? 55.425 9.630 -70.612 1.00 91.38 284 ASP A C 1
ATOM 2191 O O . ASP A 1 284 ? 56.218 10.169 -71.385 1.00 91.38 284 ASP A O 1
ATOM 2195 N N . LYS A 1 285 ? 54.803 8.490 -70.914 1.00 90.31 285 LYS A N 1
ATOM 2196 C CA . LYS A 1 285 ? 55.004 7.795 -72.184 1.00 90.31 285 LYS A CA 1
ATOM 2197 C C . LYS A 1 285 ? 54.601 8.650 -73.390 1.00 90.31 285 LYS A C 1
ATOM 2199 O O . LYS A 1 285 ? 55.368 8.755 -74.343 1.00 90.31 285 LYS A O 1
ATOM 2204 N N . PHE A 1 286 ? 53.452 9.330 -73.343 1.00 90.38 286 PHE A N 1
ATOM 2205 C CA . PHE A 1 286 ? 53.047 10.267 -74.401 1.00 90.38 286 PHE A CA 1
ATOM 2206 C C . PHE A 1 286 ? 54.020 11.441 -74.543 1.00 90.38 286 PHE A C 1
ATOM 2208 O O . PHE A 1 286 ? 54.340 11.836 -75.663 1.00 90.38 286 PHE A O 1
ATOM 2215 N N . ARG A 1 287 ? 54.517 11.993 -73.428 1.00 92.25 287 ARG A N 1
ATOM 2216 C CA . ARG A 1 287 ? 55.545 13.043 -73.454 1.00 92.25 287 ARG A CA 1
ATOM 2217 C C . ARG A 1 287 ? 56.811 12.563 -74.161 1.00 92.25 287 ARG A C 1
ATOM 2219 O O . ARG A 1 287 ? 57.314 13.284 -75.018 1.00 92.25 287 ARG A O 1
ATOM 2226 N N . ARG A 1 288 ? 57.296 11.357 -73.840 1.00 91.12 288 ARG A N 1
ATOM 2227 C CA . ARG A 1 288 ? 58.463 10.754 -74.508 1.00 91.12 288 ARG A CA 1
ATOM 2228 C C . ARG A 1 288 ? 58.210 10.538 -75.997 1.00 91.12 288 ARG A C 1
ATOM 2230 O O . ARG A 1 288 ? 58.997 11.019 -76.802 1.00 91.12 288 ARG A O 1
ATOM 2237 N N . TYR A 1 289 ? 57.071 9.942 -76.356 1.00 92.38 289 TYR A N 1
ATOM 2238 C CA . TYR A 1 289 ? 56.671 9.764 -77.753 1.00 92.38 289 TYR A CA 1
ATOM 2239 C C . TYR A 1 289 ? 56.696 11.076 -78.540 1.00 92.38 289 TYR A C 1
ATOM 2241 O O . TYR A 1 289 ? 57.263 11.110 -79.625 1.00 92.38 289 TYR A O 1
ATOM 2249 N N . MET A 1 290 ? 56.104 12.155 -78.012 1.00 90.00 290 MET A N 1
ATOM 2250 C CA . MET A 1 290 ? 56.090 13.446 -78.710 1.00 90.00 290 MET A CA 1
ATOM 2251 C C . MET A 1 290 ? 57.509 13.964 -78.947 1.00 90.00 290 MET A C 1
ATOM 2253 O O . MET A 1 290 ? 57.831 14.346 -80.065 1.00 90.00 290 MET A O 1
ATOM 2257 N N . VAL A 1 291 ? 58.375 13.904 -77.930 1.00 92.62 291 VAL A N 1
ATOM 2258 C CA . VAL A 1 291 ? 59.780 14.321 -78.052 1.00 92.62 291 VAL A CA 1
ATOM 2259 C C . VAL A 1 291 ? 60.526 13.486 -79.094 1.00 92.62 291 VAL A C 1
ATOM 2261 O O . VAL A 1 291 ? 61.284 14.033 -79.893 1.00 92.62 291 VAL A O 1
ATOM 2264 N N . ASP A 1 292 ? 60.335 12.169 -79.097 1.00 91.50 292 ASP A N 1
ATOM 2265 C CA . ASP A 1 292 ? 61.038 11.285 -80.026 1.00 91.50 292 ASP A CA 1
ATOM 2266 C C . ASP A 1 292 ? 60.488 11.397 -81.452 1.00 91.50 292 ASP A C 1
ATOM 2268 O O . ASP A 1 292 ? 61.265 11.404 -82.408 1.00 91.50 292 ASP A O 1
ATOM 2272 N N . ARG A 1 293 ? 59.173 11.587 -81.609 1.00 92.44 293 ARG A N 1
ATOM 2273 C CA . ARG A 1 293 ? 58.535 11.898 -82.891 1.00 92.44 293 ARG A CA 1
ATOM 2274 C C . ARG A 1 293 ? 59.057 13.214 -83.459 1.00 92.44 293 ARG A C 1
ATOM 2276 O O . ARG A 1 293 ? 59.407 13.243 -84.632 1.00 92.44 293 ARG A O 1
ATOM 2283 N N . ASP A 1 294 ? 59.145 14.268 -82.650 1.00 92.06 294 ASP A N 1
ATOM 2284 C CA . ASP A 1 294 ? 59.628 15.578 -83.103 1.00 92.06 294 ASP A CA 1
ATOM 2285 C C . ASP A 1 294 ? 61.094 15.493 -83.574 1.00 92.06 294 ASP A C 1
ATOM 2287 O O . ASP A 1 294 ? 61.440 16.021 -84.631 1.00 92.06 294 ASP A O 1
ATOM 2291 N N . LYS A 1 295 ? 61.951 14.738 -82.864 1.00 91.69 295 LYS A N 1
ATOM 2292 C CA . LYS A 1 295 ? 63.325 14.439 -83.322 1.00 91.69 295 LYS A CA 1
ATOM 2293 C C . LYS A 1 295 ? 63.339 13.641 -84.624 1.00 91.69 295 LYS A C 1
ATOM 2295 O O . LYS A 1 295 ? 64.156 13.908 -85.503 1.00 91.69 295 LYS A O 1
ATOM 2300 N N . HIS A 1 296 ? 62.480 12.630 -84.743 1.00 91.88 296 HIS A N 1
ATOM 2301 C CA . HIS A 1 296 ? 62.392 11.820 -85.955 1.00 91.88 296 HIS A CA 1
ATOM 2302 C C . HIS A 1 296 ? 61.941 12.676 -87.143 1.00 91.88 296 HIS A C 1
ATOM 2304 O O . HIS A 1 296 ? 62.512 12.569 -88.223 1.00 91.88 296 HIS A O 1
ATOM 2310 N N . GLU A 1 297 ? 60.957 13.554 -86.947 1.00 92.12 297 GLU A N 1
ATOM 2311 C CA . GLU A 1 297 ? 60.469 14.487 -87.962 1.00 92.12 297 GLU A CA 1
ATOM 2312 C C . GLU A 1 297 ? 61.561 15.474 -88.392 1.00 92.12 297 GLU A C 1
ATOM 2314 O O . GLU A 1 297 ? 61.778 15.651 -89.589 1.00 92.12 297 GLU A O 1
ATOM 2319 N N . GLU A 1 298 ? 62.339 16.022 -87.452 1.00 92.81 298 GLU A N 1
ATOM 2320 C CA . GLU A 1 298 ? 63.511 16.852 -87.761 1.00 92.81 298 GLU A CA 1
ATOM 2321 C C . GLU A 1 298 ? 64.513 16.102 -88.659 1.00 92.81 298 GLU A C 1
ATOM 2323 O O . GLU A 1 298 ? 64.940 16.611 -89.701 1.00 92.81 298 GLU A O 1
ATOM 2328 N N . LYS A 1 299 ? 64.859 14.858 -88.301 1.00 92.25 299 LYS A N 1
ATOM 2329 C CA . LYS A 1 299 ? 65.757 14.022 -89.113 1.00 92.25 299 LYS A CA 1
ATOM 2330 C C . LYS A 1 299 ? 65.150 13.653 -90.463 1.00 92.25 299 LYS A C 1
ATOM 2332 O O . LYS A 1 299 ? 65.874 13.620 -91.458 1.00 92.25 299 LYS A O 1
ATOM 2337 N N . LEU A 1 300 ? 63.842 13.417 -90.524 1.00 92.31 300 LEU A N 1
ATOM 2338 C CA . LEU A 1 300 ? 63.128 13.091 -91.755 1.00 92.31 300 LEU A CA 1
ATOM 2339 C C . LEU A 1 300 ? 63.141 14.274 -92.721 1.00 92.31 300 LEU A C 1
ATOM 2341 O O . LEU A 1 300 ? 63.360 14.071 -93.915 1.00 92.31 300 LEU A O 1
ATOM 2345 N N . VAL A 1 301 ? 62.956 15.498 -92.220 1.00 92.94 301 VAL A N 1
ATOM 2346 C CA . VAL A 1 301 ? 63.059 16.727 -93.018 1.00 92.94 301 VAL A CA 1
ATOM 2347 C C . VAL A 1 301 ? 64.474 16.882 -93.576 1.00 92.94 301 VAL A C 1
ATOM 2349 O O . VAL A 1 301 ? 64.621 17.080 -94.782 1.00 92.94 301 VAL A O 1
ATOM 2352 N N . LEU A 1 302 ? 65.514 16.713 -92.749 1.00 92.31 302 LEU A N 1
ATOM 2353 C CA . LEU A 1 302 ? 66.912 16.788 -93.199 1.00 92.31 302 LEU A CA 1
ATOM 2354 C C . LEU A 1 302 ? 67.242 15.728 -94.258 1.00 92.31 302 LEU A C 1
ATOM 2356 O O . LEU A 1 302 ? 67.842 16.047 -95.287 1.00 92.31 302 LEU A O 1
ATOM 2360 N N . HIS A 1 303 ? 66.815 14.482 -94.042 1.00 92.00 303 HIS A N 1
ATOM 2361 C CA . HIS A 1 303 ? 66.974 13.407 -95.018 1.00 92.00 303 HIS A CA 1
ATOM 2362 C C . HIS A 1 303 ? 66.225 13.715 -96.319 1.00 92.00 303 HIS A C 1
ATOM 2364 O O . HIS A 1 303 ? 66.810 13.608 -97.391 1.00 92.00 303 HIS A O 1
ATOM 2370 N N . SER A 1 304 ? 64.964 14.149 -96.241 1.00 91.19 304 SER A N 1
ATOM 2371 C CA . SER A 1 304 ? 64.143 14.468 -97.419 1.00 91.19 304 SER A CA 1
ATOM 2372 C C . SER A 1 304 ? 64.719 15.641 -98.213 1.00 91.19 304 SER A C 1
ATOM 2374 O O . SER A 1 304 ? 64.715 15.609 -99.441 1.00 91.19 304 SER A O 1
ATOM 2376 N N . GLN A 1 305 ? 65.272 16.652 -97.535 1.00 92.81 305 GLN A N 1
ATOM 2377 C CA . GLN A 1 305 ? 65.956 17.774 -98.174 1.00 92.81 305 GLN A CA 1
ATOM 2378 C C . GLN A 1 305 ? 67.257 17.331 -98.857 1.00 92.81 305 GLN A C 1
ATOM 2380 O O . GLN A 1 305 ? 67.509 17.727 -99.993 1.00 92.81 305 GLN A O 1
ATOM 2385 N N . ALA A 1 306 ? 68.077 16.510 -98.193 1.00 89.44 306 ALA A N 1
ATOM 2386 C CA . ALA A 1 306 ? 69.316 15.991 -98.772 1.00 89.44 306 ALA A CA 1
ATOM 2387 C C . ALA A 1 306 ? 69.048 15.054 -99.958 1.00 89.44 306 ALA A C 1
ATOM 2389 O O . ALA A 1 306 ? 69.712 15.168 -100.986 1.00 89.44 306 ALA A O 1
ATOM 2390 N N . PHE A 1 307 ? 68.038 14.189 -99.839 1.00 90.19 307 PHE A N 1
ATOM 2391 C CA . PHE A 1 307 ? 67.566 13.324 -100.914 1.00 90.19 307 PHE A CA 1
ATOM 2392 C C . PHE A 1 307 ? 67.044 14.147 -102.095 1.00 90.19 307 PHE A C 1
ATOM 2394 O O . PHE A 1 307 ? 67.508 13.954 -103.210 1.00 90.19 307 PHE A O 1
ATOM 2401 N N . GLY A 1 308 ? 66.156 15.118 -101.861 1.00 90.00 308 GLY A N 1
ATOM 2402 C CA . GLY A 1 308 ? 65.625 15.982 -102.919 1.00 90.00 308 GLY A CA 1
ATOM 2403 C C . GLY A 1 308 ? 66.693 16.853 -103.591 1.00 90.00 308 GLY A C 1
ATOM 2404 O O . GLY A 1 308 ? 66.638 17.068 -104.797 1.00 90.00 308 GLY A O 1
ATOM 2405 N N . ALA A 1 309 ? 67.700 17.322 -102.846 1.00 87.56 309 ALA A N 1
ATOM 2406 C CA . ALA A 1 309 ? 68.841 18.043 -103.414 1.00 87.56 309 ALA A CA 1
ATOM 2407 C C . ALA A 1 309 ? 69.734 17.140 -104.281 1.00 87.56 309 ALA A C 1
ATOM 2409 O O . ALA A 1 309 ? 70.263 17.598 -105.293 1.00 87.56 309 ALA A O 1
ATOM 2410 N N . LEU A 1 310 ? 69.905 15.871 -103.893 1.00 87.44 310 LEU A N 1
ATOM 2411 C CA . LEU A 1 310 ? 70.626 14.872 -104.679 1.00 87.44 310 LEU A CA 1
ATOM 2412 C C . LEU A 1 310 ? 69.841 14.478 -105.941 1.00 87.44 310 LEU A C 1
ATOM 2414 O O . LEU A 1 310 ? 70.415 14.459 -107.025 1.00 87.44 310 LEU A O 1
ATOM 2418 N N . ASP A 1 311 ? 68.540 14.221 -105.809 1.00 86.75 311 ASP A N 1
ATOM 2419 C CA . ASP A 1 311 ? 67.635 13.858 -106.907 1.00 86.75 311 ASP A CA 1
ATOM 2420 C C . ASP A 1 311 ? 67.483 15.005 -107.919 1.00 86.75 311 ASP A C 1
ATOM 2422 O O . ASP A 1 311 ? 67.565 14.810 -109.129 1.00 86.75 311 ASP A O 1
ATOM 2426 N N . GLY A 1 312 ? 67.411 16.248 -107.431 1.00 84.62 312 GLY A N 1
ATOM 2427 C CA . GLY A 1 312 ? 67.381 17.450 -108.264 1.00 84.62 312 GLY A CA 1
ATOM 2428 C C . GLY A 1 312 ? 68.632 17.658 -109.127 1.00 84.62 312 GLY A C 1
ATOM 2429 O O . GLY A 1 312 ? 68.555 18.375 -110.124 1.00 84.62 312 GLY A O 1
ATOM 2430 N N . LEU A 1 313 ? 69.770 17.024 -108.803 1.00 82.62 313 LEU A N 1
ATOM 2431 C CA . LEU A 1 313 ? 70.944 17.000 -109.686 1.00 82.62 313 LEU A CA 1
ATOM 2432 C C . LEU A 1 313 ? 70.799 16.033 -110.868 1.00 82.62 313 LEU A C 1
ATOM 2434 O O . LEU A 1 313 ? 71.544 16.182 -111.838 1.00 82.62 313 LEU A O 1
ATOM 2438 N N . GLY A 1 314 ? 69.840 15.104 -110.829 1.00 77.75 314 GLY A N 1
ATOM 2439 C CA . GLY A 1 314 ? 69.512 14.237 -111.959 1.00 77.75 314 GLY A CA 1
ATOM 2440 C C . GLY A 1 314 ? 69.045 15.036 -113.177 1.00 77.75 314 GLY A C 1
ATOM 2441 O O . GLY A 1 314 ? 69.496 14.779 -114.286 1.00 77.75 314 GLY A O 1
ATOM 2442 N N . MET A 1 315 ? 68.251 16.093 -112.972 1.00 77.56 315 MET A N 1
ATOM 2443 C CA . MET A 1 315 ? 67.702 16.916 -114.062 1.00 77.56 315 MET A CA 1
ATOM 2444 C C . MET A 1 315 ? 68.781 17.673 -114.879 1.00 77.56 315 MET A C 1
ATOM 2446 O O . MET A 1 315 ? 68.777 17.573 -116.106 1.00 77.56 315 MET A O 1
ATOM 2450 N N . PRO A 1 316 ? 69.746 18.405 -114.277 1.00 75.12 316 PRO A N 1
ATOM 2451 C CA . PRO A 1 316 ? 70.874 18.981 -115.016 1.00 75.12 316 PRO A CA 1
ATOM 2452 C C . PRO A 1 316 ? 71.778 17.941 -115.691 1.00 75.12 316 PRO A C 1
ATOM 2454 O O . PRO A 1 316 ? 72.301 18.210 -116.772 1.00 75.12 316 PRO A O 1
ATOM 2457 N N . GLU A 1 317 ? 71.972 16.775 -115.064 1.00 73.75 317 GLU A N 1
ATOM 2458 C CA . GLU A 1 317 ? 72.771 15.672 -115.614 1.00 73.75 317 GLU A CA 1
ATOM 2459 C C . GLU A 1 317 ? 72.088 15.070 -116.859 1.00 73.75 317 GLU A C 1
ATOM 2461 O O . GLU A 1 317 ? 72.745 14.869 -117.881 1.00 73.75 317 GLU A O 1
ATOM 2466 N N . GLU A 1 318 ? 70.761 14.907 -116.833 1.00 77.25 318 GLU A N 1
ATOM 2467 C CA . GLU A 1 318 ? 69.934 14.512 -117.984 1.00 77.25 318 GLU A CA 1
ATOM 2468 C C . GLU A 1 318 ? 69.926 15.562 -119.109 1.00 77.25 318 GLU A C 1
ATOM 2470 O O . GLU A 1 318 ? 69.884 15.210 -120.288 1.00 77.25 318 GLU A O 1
ATOM 2475 N N . TRP A 1 319 ? 70.022 16.853 -118.775 1.00 77.62 319 TRP A N 1
ATOM 2476 C CA . TRP A 1 319 ? 70.122 17.952 -119.748 1.00 77.62 319 TRP A CA 1
ATOM 2477 C C . TRP A 1 319 ? 71.551 18.207 -120.262 1.00 77.62 319 TRP A C 1
ATOM 2479 O O . TRP A 1 319 ? 71.776 19.166 -121.003 1.00 77.62 319 TRP A O 1
ATOM 2489 N N . GLY A 1 320 ? 72.524 17.359 -119.903 1.00 73.62 320 GLY A N 1
ATOM 2490 C CA . GLY A 1 320 ? 73.901 17.422 -120.407 1.00 73.62 320 GLY A CA 1
ATOM 2491 C C . GLY A 1 320 ? 74.757 18.541 -119.804 1.00 73.62 320 GLY A C 1
ATOM 2492 O O . GLY A 1 320 ? 75.811 18.874 -120.350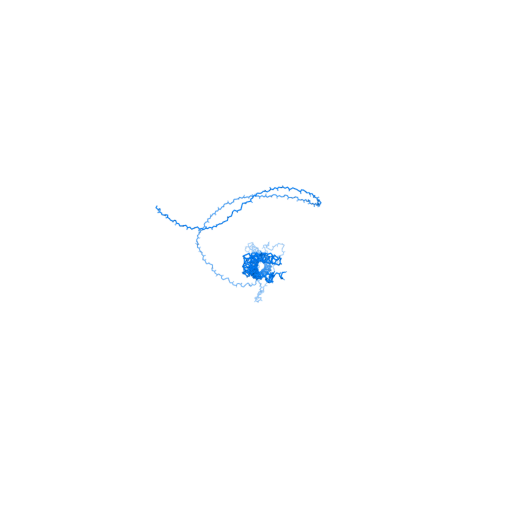 1.00 73.62 320 GLY A O 1
ATOM 2493 N N . MET A 1 321 ? 74.326 19.133 -118.686 1.00 74.19 321 MET A N 1
ATOM 2494 C CA . MET A 1 321 ? 75.075 20.172 -117.979 1.00 74.19 321 MET A CA 1
ATOM 2495 C C . MET A 1 321 ? 76.159 19.539 -117.088 1.00 74.19 321 MET A C 1
ATOM 2497 O O . MET A 1 321 ? 75.884 18.573 -116.373 1.00 74.19 321 MET A O 1
ATOM 2501 N N . PRO A 1 322 ? 77.398 20.069 -117.070 1.00 74.12 322 PRO A N 1
ATOM 2502 C CA . PRO A 1 322 ? 78.473 19.499 -116.265 1.00 74.12 322 PRO A CA 1
ATOM 2503 C C . PRO A 1 322 ? 78.236 19.758 -114.768 1.00 74.12 322 PRO A C 1
ATOM 2505 O O . PRO A 1 322 ? 78.511 20.844 -114.259 1.00 74.12 322 PRO A O 1
ATOM 2508 N N . VAL A 1 323 ? 77.750 18.746 -114.045 1.00 74.94 323 VAL A N 1
ATOM 2509 C CA . VAL A 1 323 ? 77.613 18.778 -112.581 1.00 74.94 323 VAL A CA 1
ATOM 2510 C C . VAL A 1 323 ? 78.979 18.497 -111.933 1.00 74.94 323 VAL A C 1
ATOM 2512 O O . VAL A 1 323 ? 79.584 17.456 -112.203 1.00 74.94 323 VAL A O 1
ATOM 2515 N N . PRO A 1 324 ? 79.506 19.378 -111.059 1.00 84.12 324 PRO A N 1
ATOM 2516 C CA . PRO A 1 324 ? 80.782 19.136 -110.393 1.00 84.12 324 PRO A CA 1
ATOM 2517 C C . PRO A 1 324 ? 80.753 17.848 -109.559 1.00 84.12 324 PRO A C 1
ATOM 2519 O O . PRO A 1 324 ? 79.992 17.739 -108.600 1.00 84.12 324 PRO A O 1
ATOM 2522 N N . LYS A 1 325 ? 81.640 16.891 -109.858 1.00 81.88 325 LYS A N 1
ATOM 2523 C CA . LYS A 1 325 ? 81.723 15.599 -109.146 1.00 81.88 325 LYS A CA 1
ATOM 2524 C C . LYS A 1 325 ? 81.838 15.757 -107.623 1.00 81.88 325 LYS A C 1
ATOM 2526 O O . LYS A 1 325 ? 81.148 15.080 -106.872 1.00 81.88 325 LYS A O 1
ATOM 2531 N N . LYS A 1 326 ? 82.630 16.739 -107.176 1.00 84.44 326 LYS A N 1
ATOM 2532 C CA . LYS A 1 326 ? 82.785 17.086 -105.755 1.00 84.44 326 LYS A CA 1
ATOM 2533 C C . LYS A 1 326 ? 81.451 17.447 -105.083 1.00 84.44 326 LYS A C 1
ATOM 2535 O O . LYS A 1 326 ? 81.275 17.143 -103.912 1.00 84.44 326 LYS A O 1
ATOM 2540 N N . LEU A 1 327 ? 80.522 18.079 -105.805 1.00 84.06 327 LEU A N 1
ATOM 2541 C CA . LEU A 1 327 ? 79.198 18.435 -105.288 1.00 84.06 327 LEU A CA 1
ATOM 2542 C C . LEU A 1 327 ? 78.300 17.194 -105.140 1.00 84.06 327 LEU A C 1
ATOM 2544 O O . LEU A 1 327 ? 77.661 17.034 -104.104 1.00 84.06 327 LEU A O 1
ATOM 2548 N N . LYS A 1 328 ? 78.310 16.290 -106.129 1.00 83.25 328 LYS A N 1
ATOM 2549 C CA . LYS A 1 328 ? 77.551 15.024 -106.107 1.00 83.25 328 LYS A CA 1
ATOM 2550 C C . LYS A 1 328 ? 78.016 14.085 -104.988 1.00 83.25 328 LYS A C 1
ATOM 2552 O O . LYS A 1 328 ? 77.182 13.520 -104.282 1.00 83.25 328 LYS A O 1
ATOM 2557 N N . ASP A 1 329 ? 79.328 13.982 -104.774 1.00 86.06 329 ASP A N 1
ATOM 2558 C CA . ASP A 1 329 ? 79.907 13.165 -103.699 1.00 86.06 329 ASP A CA 1
ATOM 2559 C C . ASP A 1 329 ? 79.530 13.711 -102.304 1.00 86.06 329 ASP A C 1
ATOM 2561 O O . ASP A 1 329 ? 79.173 12.938 -101.416 1.00 86.06 329 ASP A O 1
ATOM 2565 N N . ILE A 1 330 ? 79.533 15.041 -102.113 1.00 87.38 330 ILE A N 1
ATOM 2566 C CA . ILE A 1 330 ? 79.111 15.680 -100.850 1.00 87.38 330 ILE A CA 1
ATOM 2567 C C . ILE A 1 330 ? 77.620 15.448 -100.583 1.00 87.38 330 ILE A C 1
ATOM 2569 O O . ILE A 1 330 ? 77.247 15.117 -99.459 1.00 87.38 330 ILE A O 1
ATOM 2573 N N . LEU A 1 331 ? 76.762 15.606 -101.595 1.00 87.12 331 LEU A N 1
ATOM 2574 C CA . LEU A 1 331 ? 75.321 15.393 -101.433 1.00 87.12 331 LEU A CA 1
ATOM 2575 C C . LEU A 1 331 ? 74.982 13.922 -101.179 1.00 87.12 331 LEU A C 1
ATOM 2577 O O . LEU A 1 331 ? 74.153 13.644 -100.318 1.00 87.12 331 LEU A O 1
ATOM 2581 N N . SER A 1 332 ? 75.681 12.990 -101.833 1.00 87.75 332 SER A N 1
ATOM 2582 C CA . SER A 1 332 ? 75.533 11.550 -101.572 1.00 87.75 332 SER A CA 1
ATOM 2583 C C . SER A 1 332 ? 75.990 11.179 -100.157 1.00 87.75 332 SER A C 1
ATOM 2585 O O . SER A 1 332 ? 75.314 10.426 -99.462 1.00 87.75 332 SER A O 1
ATOM 2587 N N . ALA A 1 333 ? 77.108 11.745 -99.684 1.00 89.56 333 ALA A N 1
ATOM 2588 C CA . ALA A 1 333 ? 77.569 11.545 -98.310 1.00 89.56 333 ALA A CA 1
ATOM 2589 C C . ALA A 1 333 ? 76.597 12.141 -97.275 1.00 89.56 333 ALA A C 1
ATOM 2591 O O . ALA A 1 333 ? 76.385 11.546 -96.219 1.00 89.56 333 ALA A O 1
ATOM 2592 N N . ASN A 1 334 ? 75.983 13.290 -97.577 1.00 87.81 334 ASN A N 1
ATOM 2593 C CA . ASN A 1 334 ? 74.983 13.918 -96.716 1.00 87.81 334 ASN A CA 1
ATOM 2594 C C . ASN A 1 334 ? 73.665 13.125 -96.677 1.00 87.81 334 ASN A C 1
ATOM 2596 O O . ASN A 1 334 ? 73.144 12.923 -95.584 1.00 87.81 334 ASN A O 1
ATOM 2600 N N . GLU A 1 335 ? 73.147 12.638 -97.815 1.00 91.00 335 GLU A N 1
ATOM 2601 C CA . GLU A 1 335 ? 71.963 11.754 -97.848 1.00 91.00 335 GLU A CA 1
ATOM 2602 C C . GLU A 1 335 ? 72.215 10.491 -97.026 1.00 91.00 335 GLU A C 1
ATOM 2604 O O . GLU A 1 335 ? 71.442 10.204 -96.114 1.00 91.00 335 GLU A O 1
ATOM 2609 N N . ALA A 1 336 ? 73.344 9.809 -97.247 1.00 90.00 336 ALA A N 1
ATOM 2610 C CA . ALA A 1 336 ? 73.706 8.614 -96.489 1.00 90.00 336 ALA A CA 1
ATOM 2611 C C . ALA A 1 336 ? 73.835 8.891 -94.980 1.00 90.00 336 ALA A C 1
ATOM 2613 O O . ALA A 1 336 ? 73.352 8.104 -94.164 1.00 90.00 336 ALA A O 1
ATOM 2614 N N . LYS A 1 337 ? 74.431 10.029 -94.597 1.00 89.69 337 LYS A N 1
ATOM 2615 C CA . LYS A 1 337 ? 74.549 10.445 -93.194 1.00 89.69 337 LYS A CA 1
ATOM 2616 C C . LYS A 1 337 ? 73.180 10.702 -92.562 1.00 89.69 337 LYS A C 1
ATOM 2618 O O . LYS A 1 337 ? 72.898 10.155 -91.501 1.00 89.69 337 LYS A O 1
ATOM 2623 N N . PHE A 1 338 ? 72.321 11.501 -93.196 1.00 89.81 338 PHE A N 1
ATOM 2624 C CA . PHE A 1 338 ? 71.000 11.808 -92.640 1.00 89.81 338 PHE A CA 1
ATOM 2625 C C . PHE A 1 338 ? 70.066 10.599 -92.647 1.00 89.81 338 PHE A C 1
ATOM 2627 O O . PHE A 1 338 ? 69.240 10.465 -91.751 1.00 89.81 338 PHE A O 1
ATOM 2634 N N . LYS A 1 339 ? 70.228 9.680 -93.602 1.00 90.06 339 LYS A N 1
ATOM 2635 C CA . LYS A 1 339 ? 69.520 8.397 -93.631 1.00 90.06 339 LYS A CA 1
ATOM 2636 C C . LYS A 1 339 ? 69.887 7.516 -92.444 1.00 90.06 339 LYS A C 1
ATOM 2638 O O . LYS A 1 339 ? 69.012 6.874 -91.869 1.00 90.06 339 LYS A O 1
ATOM 2643 N N . GLU A 1 340 ? 71.164 7.483 -92.076 1.00 90.31 340 GLU A N 1
ATOM 2644 C CA . GLU A 1 340 ? 71.621 6.732 -90.907 1.00 90.31 340 GLU A CA 1
ATOM 2645 C C . GLU A 1 340 ? 71.186 7.408 -89.600 1.00 90.31 340 GLU A C 1
ATOM 2647 O O . GLU A 1 340 ? 70.683 6.740 -88.700 1.00 90.31 340 GLU A O 1
ATOM 2652 N N . GLU A 1 341 ? 71.271 8.740 -89.519 1.00 89.00 341 GLU A N 1
ATOM 2653 C CA . GLU A 1 341 ? 70.746 9.497 -88.376 1.00 89.00 341 GLU A CA 1
ATOM 2654 C C . GLU A 1 341 ? 69.231 9.313 -88.201 1.00 89.00 341 GLU A C 1
ATOM 2656 O O . GLU A 1 341 ? 68.770 9.201 -87.069 1.00 89.00 341 GLU A O 1
ATOM 2661 N N . LEU A 1 342 ? 68.463 9.237 -89.295 1.00 88.75 342 LEU A N 1
ATOM 2662 C CA . LEU A 1 342 ? 67.023 8.972 -89.266 1.00 88.75 342 LEU A CA 1
ATOM 2663 C C . LEU A 1 342 ? 66.716 7.575 -88.713 1.00 88.75 342 LEU A C 1
ATOM 2665 O O . LEU A 1 342 ? 65.874 7.441 -87.831 1.00 88.75 342 LEU A O 1
ATOM 2669 N N . LYS A 1 343 ? 67.435 6.542 -89.174 1.00 87.81 343 LYS A N 1
ATOM 2670 C CA . LYS A 1 343 ? 67.299 5.172 -88.644 1.00 87.81 343 LYS A CA 1
ATOM 2671 C C . LYS A 1 343 ? 67.698 5.060 -87.171 1.00 87.81 343 LYS A C 1
ATOM 2673 O O . LYS A 1 343 ? 67.214 4.168 -86.482 1.00 87.81 343 LYS A O 1
ATOM 2678 N N . GLY A 1 344 ? 68.580 5.941 -86.700 1.00 84.50 344 GLY A N 1
ATOM 2679 C CA . GLY A 1 344 ? 69.011 5.997 -85.305 1.00 84.50 344 GLY A CA 1
ATOM 2680 C C . GLY A 1 344 ? 67.961 6.553 -84.336 1.00 84.50 344 GLY A C 1
ATOM 2681 O O . GLY A 1 344 ? 68.115 6.367 -83.129 1.00 84.50 344 GLY A O 1
ATOM 2682 N N . VAL A 1 345 ? 66.903 7.218 -84.821 1.00 86.56 345 VAL A N 1
ATOM 2683 C CA . VAL A 1 345 ? 65.820 7.725 -83.964 1.00 86.56 345 VAL A CA 1
ATOM 2684 C C . VAL A 1 345 ? 64.724 6.670 -83.832 1.00 86.56 345 VAL A C 1
ATOM 2686 O O . VAL A 1 345 ? 63.949 6.437 -84.756 1.00 86.56 345 VAL A O 1
ATOM 2689 N N . VAL A 1 346 ? 64.641 6.050 -82.654 1.00 84.38 346 VAL A N 1
ATOM 2690 C CA . VAL A 1 346 ? 63.565 5.115 -82.301 1.00 84.38 346 VAL A CA 1
ATOM 2691 C C . VAL A 1 346 ? 62.445 5.892 -81.619 1.00 84.38 346 VAL A C 1
ATOM 2693 O O . VAL A 1 346 ? 62.660 6.484 -80.565 1.00 84.38 346 VAL A O 1
ATOM 2696 N N . VAL A 1 347 ? 61.255 5.881 -82.215 1.00 86.44 347 VAL A N 1
ATOM 2697 C CA . VAL A 1 347 ? 60.049 6.471 -81.624 1.00 86.44 347 VAL A CA 1
ATOM 2698 C C . VAL A 1 347 ? 59.327 5.399 -80.807 1.00 86.44 347 VAL A C 1
ATOM 2700 O O . VAL A 1 347 ? 59.092 4.300 -81.298 1.00 86.44 347 VAL A O 1
ATOM 2703 N N . GLU A 1 348 ? 59.005 5.699 -79.549 1.00 80.50 348 GLU A N 1
ATOM 2704 C CA . GLU A 1 348 ? 58.325 4.762 -78.643 1.00 80.50 348 GLU A CA 1
ATOM 2705 C C . GLU A 1 348 ? 56.878 4.468 -79.099 1.00 80.50 348 GLU A C 1
ATOM 2707 O O . GLU A 1 348 ? 56.090 5.388 -79.290 1.00 80.50 348 GLU A O 1
ATOM 2712 N N . ASP A 1 349 ? 56.475 3.198 -79.221 1.00 83.44 349 ASP A N 1
ATOM 2713 C CA . ASP A 1 349 ? 55.131 2.851 -79.712 1.00 83.44 349 ASP A CA 1
ATOM 2714 C C . ASP A 1 349 ? 54.014 3.123 -78.687 1.00 83.44 349 ASP A C 1
ATOM 2716 O O . ASP A 1 349 ? 54.010 2.619 -77.548 1.00 83.44 349 ASP A O 1
ATOM 2720 N N . ILE A 1 350 ? 52.991 3.862 -79.128 1.00 85.00 350 ILE A N 1
ATOM 2721 C CA . ILE A 1 350 ? 51.725 4.026 -78.408 1.00 85.00 350 ILE A CA 1
ATOM 2722 C C . ILE A 1 350 ? 50.755 2.938 -78.873 1.00 85.00 350 ILE A C 1
ATOM 2724 O O . ILE A 1 350 ? 50.262 2.956 -79.995 1.00 85.00 350 ILE A O 1
ATOM 2728 N N . THR A 1 351 ? 50.453 2.002 -77.978 1.00 84.19 351 THR A N 1
ATOM 2729 C CA . THR A 1 351 ? 49.429 0.965 -78.175 1.00 84.19 351 THR A CA 1
ATOM 2730 C C . THR A 1 351 ? 48.059 1.400 -77.645 1.00 84.19 351 THR A C 1
ATOM 2732 O O . THR A 1 351 ? 47.981 2.259 -76.761 1.00 84.19 351 THR A O 1
ATOM 2735 N N . ASP A 1 352 ? 46.986 0.746 -78.103 1.00 80.81 352 ASP A N 1
ATOM 2736 C CA . ASP A 1 352 ? 45.595 1.021 -77.696 1.00 80.81 352 ASP A CA 1
ATOM 2737 C C . ASP A 1 352 ? 45.372 0.963 -76.181 1.00 80.81 352 ASP A C 1
ATOM 2739 O O . ASP A 1 352 ? 44.588 1.729 -75.624 1.00 80.81 352 ASP A O 1
ATOM 2743 N N . HIS A 1 353 ? 46.121 0.111 -75.478 1.00 75.75 353 HIS A N 1
ATOM 2744 C CA . HIS A 1 353 ? 46.028 0.006 -74.024 1.00 75.75 353 HIS A CA 1
ATOM 2745 C C . HIS A 1 353 ? 46.393 1.316 -73.306 1.00 75.75 353 HIS A C 1
ATOM 2747 O O . HIS A 1 353 ? 45.887 1.578 -72.215 1.00 75.75 353 HIS A O 1
ATOM 2753 N N . ASN A 1 354 ? 47.221 2.168 -73.923 1.00 79.25 354 ASN A N 1
ATOM 2754 C CA . ASN A 1 354 ? 47.576 3.483 -73.379 1.00 79.25 354 ASN A CA 1
ATOM 2755 C C . ASN A 1 354 ? 46.428 4.493 -73.524 1.00 79.25 354 ASN A C 1
ATOM 2757 O O . ASN A 1 354 ? 46.365 5.442 -72.741 1.00 79.25 354 ASN A O 1
ATOM 2761 N N . LEU A 1 355 ? 45.507 4.265 -74.466 1.00 78.19 355 LEU A N 1
ATOM 2762 C CA . LEU A 1 355 ? 44.364 5.134 -74.759 1.00 78.19 355 LEU A CA 1
ATOM 2763 C C . LEU A 1 355 ? 43.136 4.822 -73.886 1.00 78.19 355 LEU A C 1
ATOM 2765 O O . LEU A 1 355 ? 42.272 5.678 -73.719 1.00 78.19 355 LEU A O 1
ATOM 2769 N N . THR A 1 356 ? 43.056 3.628 -73.291 1.00 76.69 356 THR A N 1
ATOM 2770 C CA . THR A 1 356 ? 41.907 3.203 -72.471 1.00 76.69 356 THR A CA 1
ATOM 2771 C C . THR A 1 356 ? 42.184 3.330 -70.976 1.00 76.69 356 THR A C 1
ATOM 2773 O O . THR A 1 356 ? 43.054 2.623 -70.461 1.00 76.69 356 THR A O 1
ATOM 2776 N N . VAL A 1 357 ? 41.444 4.171 -70.252 1.00 63.88 357 VAL A N 1
ATOM 2777 C CA . VAL A 1 357 ? 41.519 4.234 -68.781 1.00 63.88 357 VAL A CA 1
ATOM 2778 C C . VAL A 1 357 ? 40.702 3.086 -68.189 1.00 63.88 357 VAL A C 1
ATOM 2780 O O . VAL A 1 357 ? 39.547 2.896 -68.565 1.00 63.88 357 VAL A O 1
ATOM 2783 N N . SER A 1 358 ? 41.287 2.317 -67.270 1.00 62.84 358 SER A N 1
ATOM 2784 C CA . SER A 1 358 ? 40.541 1.300 -66.523 1.00 62.84 358 SER A CA 1
ATOM 2785 C C . SER A 1 358 ? 39.454 1.975 -65.683 1.00 62.84 358 SER A C 1
ATOM 2787 O O . SER A 1 358 ? 39.744 2.914 -64.940 1.00 62.84 358 SER A O 1
ATOM 2789 N N . SER A 1 359 ? 38.210 1.511 -65.801 1.00 60.44 359 SER A N 1
ATOM 2790 C CA . SER A 1 359 ? 37.101 1.999 -64.983 1.00 60.44 359 SER A CA 1
ATOM 2791 C C . SER A 1 359 ? 37.292 1.616 -63.512 1.00 60.44 359 SER A C 1
ATOM 2793 O O . SER A 1 359 ? 37.893 0.590 -63.186 1.00 60.44 359 SER A O 1
ATOM 2795 N N . LEU A 1 360 ? 36.781 2.461 -62.612 1.00 58.34 360 LEU A N 1
ATOM 2796 C CA . LEU A 1 360 ? 36.724 2.160 -61.182 1.00 58.34 360 LEU A CA 1
ATOM 2797 C C . LEU A 1 360 ? 35.806 0.943 -60.972 1.00 58.34 360 LEU A C 1
ATOM 2799 O O . LEU A 1 360 ? 34.622 1.044 -61.299 1.00 58.34 360 LEU A O 1
ATOM 2803 N N . PRO A 1 361 ? 36.284 -0.177 -60.398 1.00 56.12 361 PRO A N 1
ATOM 2804 C CA . PRO A 1 361 ? 35.514 -1.424 -60.328 1.00 56.12 361 PRO A CA 1
ATOM 2805 C C . PRO A 1 361 ? 34.208 -1.349 -59.519 1.00 56.12 361 PRO A C 1
ATOM 2807 O O . PRO A 1 361 ? 33.423 -2.295 -59.543 1.00 56.12 361 PRO A O 1
ATOM 2810 N N . ARG A 1 362 ? 33.980 -0.280 -58.742 1.00 53.94 362 ARG A N 1
ATOM 2811 C CA . ARG A 1 362 ? 32.902 -0.227 -57.736 1.00 53.94 362 ARG A CA 1
ATOM 2812 C C . ARG A 1 362 ? 31.963 0.976 -57.794 1.00 53.94 362 ARG A C 1
ATOM 2814 O O . ARG A 1 362 ? 31.032 1.024 -56.996 1.00 53.94 362 ARG A O 1
ATOM 2821 N N . LEU A 1 363 ? 32.130 1.895 -58.744 1.00 46.56 363 LEU A N 1
ATOM 2822 C CA . LEU A 1 363 ? 31.181 3.006 -58.934 1.00 46.56 363 LEU A CA 1
ATOM 2823 C C . LEU A 1 363 ? 29.893 2.595 -59.673 1.00 46.56 363 LEU A C 1
ATOM 2825 O O . LEU A 1 363 ? 28.985 3.404 -59.795 1.00 46.56 363 LEU A O 1
ATOM 2829 N N . GLU A 1 364 ? 29.785 1.335 -60.104 1.00 44.69 364 GLU A N 1
ATOM 2830 C CA . GLU A 1 364 ? 28.592 0.768 -60.757 1.00 44.69 364 GLU A CA 1
ATOM 2831 C C . GLU A 1 364 ? 27.603 0.087 -59.778 1.00 44.69 364 GLU A C 1
ATOM 2833 O O . GLU A 1 364 ? 26.655 -0.561 -60.217 1.00 44.69 364 GLU A O 1
ATOM 2838 N N . ARG A 1 365 ? 27.809 0.182 -58.452 1.00 47.59 365 ARG A N 1
ATOM 2839 C CA . ARG A 1 365 ? 26.901 -0.390 -57.423 1.00 47.59 365 ARG A CA 1
ATOM 2840 C C . ARG A 1 365 ? 26.431 0.606 -56.351 1.00 47.59 365 ARG A C 1
ATOM 2842 O O . ARG A 1 365 ? 26.141 0.203 -55.224 1.00 47.59 365 ARG A O 1
ATOM 2849 N N . LEU A 1 366 ? 26.363 1.886 -56.696 1.00 40.31 366 LEU A N 1
ATOM 2850 C CA . LEU A 1 366 ? 25.492 2.864 -56.032 1.00 40.31 366 LEU A CA 1
ATOM 2851 C C . LEU A 1 366 ? 24.314 3.136 -56.964 1.00 40.31 366 LEU A C 1
ATOM 2853 O O . LEU A 1 366 ? 23.206 3.352 -56.432 1.00 40.31 366 LEU A O 1
#

Radius of gyration: 82.51 Å; chains: 1; bounding box: 151×80×229 Å

Sequence (366 aa):
MVAVCSGDGKDLGEKDQVEGDHSTSEMDGSNDPTEMGLVGSIGAKRKEPTDGNFLGPGGKIQKRSRGPSPLSLKEIALPTSRLLPWGGLSPPSDRFSLASSERWTFCHDKDSPFVSDPDACAELVRRIRGGAHLMPETSELAFPNGFIASDQADVEAAVGKNQLILDYELSLRRMASDFAKAEAAIESKDAEIEKSKRVALDKAKEMIAEQSRYHREHKQDAEIIKDLEGELEAARCKIDRLEVEKTEEAEKTKRTMDHERQVHRRELTSEMRCIGAAAVDRFDKFRRYMVDRDKHEEKLVLHSQAFGALDGLGMPEEWGMPVPKKLKDILSANEAKFKEELKGVVVEDITDHNLTVSSLPRLERL

Foldseek 3Di:
DDDDDDDDDDDDDDDDDDDDDDDDDDDDDDDDDDDDDDDDDDDDDDDDDDDDDDDDDDDDDDDDDDDDDDDDDDDDPDDPPPPDDPPDDDPPPDDPPDDPDPDDDQDDPDPDDCLPDLQSLLVVVCCVPQPPPGDDRLVPDPCSVVSSVVSSVVVVVVVVVVVVVVVVVVVVVVVVVVVVVVVVVVVVVVVVVVVVVVVVVVVVVVVVVVVVVVVVVVVVVVVVVVVVVVVVVVVVVVVVVVVVVVVVVVVVVVVVVVVVVVVVVVVVVVLVVVLVVLLVVLVVLVVQLVVLVVQLVVLVVQLVVLVVVLVVVVVCVVVVHDDPPVVNVVSVVSNVVSVVVNVVRDRDDDDVVSVDRDDDPPPVPD

Organism: Brassica cretica (NCBI:txid69181)

Secondary structure (DSSP, 8-state):
-------------------------------------------------------------------------------------------------------------SSS-GGG-HHHHHHHHHHHHHTTTSS--GGGSSSHHHHHHHHHHHHHHHHHHHHHHHHHHHHHHHHHHHHHHHHHHHHHHHHHHHHHHHHHHHHHHHHHHHHHHHHHHHHHHHHHHHHHHHHHHHHHHHHHHHHHHHHHHHHHHHHHHHHHHHHHHHHHHHHHHHHHHHHHHHHHHHHHHHHHHHHHHHHHHHHHHHHHHHHTTHHHHHTT----HHHHHHHHHHHHHHHHHHHT-PPPP--HHHHPPPPPTTTT--